Protein AF-A0A9W7D5Y3-F1 (afdb_monomer)

InterPro domains:
  IPR000477 Reverse transcriptase domain [PF00078] (158-262)
  IPR043128 Reverse transcriptase/Diguanylate cyclase domain [G3DSA:3.30.70.270] (187-262)
  IPR043502 DNA/RNA polymerase superfamily [SSF56672] (71-286)
  IPR053134 RNA-directed DNA polymerase homolog [PTHR24559] (156-258)

Solvent-accessible surface area (backbone atoms only — not comparable to full-atom values): 17920 Å² total; per-residue (Å²): 133,77,88,74,54,61,77,44,33,54,72,58,64,95,44,74,68,56,54,52,50,28,53,76,71,52,53,51,37,73,69,49,42,51,54,48,46,52,71,57,36,62,41,79,59,81,55,97,62,56,88,45,59,43,60,57,56,89,48,68,66,59,46,51,52,54,52,36,49,49,23,46,45,39,77,30,55,50,79,74,76,80,43,68,51,67,34,71,58,99,56,63,45,79,68,87,59,85,90,63,75,74,55,63,52,73,63,70,91,69,55,74,72,53,50,50,54,52,51,53,50,50,53,50,33,46,75,38,62,42,32,45,83,50,89,58,67,28,22,38,49,79,76,91,75,90,64,98,73,80,77,83,69,49,66,40,38,30,31,82,90,36,19,40,80,56,13,32,44,59,97,89,49,44,31,20,32,44,38,53,63,89,89,51,89,61,49,59,61,48,48,34,52,51,52,54,59,61,42,59,75,37,55,86,71,43,28,45,79,55,67,56,33,38,39,38,47,37,81,63,37,67,56,52,32,49,57,56,48,48,29,53,53,38,28,37,45,68,38,42,44,53,47,47,52,76,64,28,38,34,49,25,57,59,49,78,54,100,72,38,78,24,58,46,69,72,42,52,53,50,52,53,67,49,69,71,39,94,84,57,82,86,75,81,64,70,96,68,78,89,74,92,76,90,81,81,90,70,58,43,31,26,32,40,44,43,56,88

Mean predicted aligned error: 11.13 Å

Structure (mmCIF, N/CA/C/O backbone):
data_AF-A0A9W7D5Y3-F1
#
_entry.id   AF-A0A9W7D5Y3-F1
#
loop_
_atom_site.group_PDB
_atom_site.id
_atom_site.type_symbol
_atom_site.label_atom_id
_atom_site.label_alt_id
_atom_site.label_comp_id
_atom_site.label_asym_id
_atom_site.label_entity_id
_atom_site.label_seq_id
_atom_site.pdbx_PDB_ins_code
_atom_site.Cartn_x
_atom_site.Cartn_y
_atom_site.Cartn_z
_atom_site.occupancy
_atom_site.B_iso_or_equiv
_atom_site.auth_seq_id
_atom_site.auth_comp_id
_atom_site.auth_asym_id
_atom_site.auth_atom_id
_atom_site.pdbx_PDB_model_num
ATOM 1 N N . MET A 1 1 ? -23.854 -11.686 18.335 1.00 60.12 1 MET A N 1
ATOM 2 C CA . MET A 1 1 ? -22.776 -11.579 17.326 1.00 60.12 1 MET A CA 1
ATOM 3 C C . MET A 1 1 ? -21.507 -11.282 18.107 1.00 60.12 1 MET A C 1
ATOM 5 O O . MET A 1 1 ? -21.636 -10.547 19.072 1.00 60.12 1 MET A O 1
ATOM 9 N N . LYS A 1 2 ? -20.362 -11.892 17.792 1.00 77.81 2 LYS A N 1
ATOM 10 C CA . LYS A 1 2 ? -19.075 -11.615 18.464 1.00 77.81 2 LYS A CA 1
ATOM 11 C C . LYS A 1 2 ? -18.101 -11.021 17.451 1.00 77.81 2 LYS A C 1
ATOM 13 O O . LYS A 1 2 ? -18.329 -11.194 16.252 1.00 77.81 2 LYS A O 1
ATOM 18 N N . LEU A 1 3 ? -17.039 -10.374 17.928 1.00 85.12 3 LEU A N 1
ATOM 19 C CA . LEU A 1 3 ? -15.978 -9.876 17.055 1.00 85.12 3 LEU A CA 1
ATOM 20 C C . LEU A 1 3 ? -15.368 -11.022 16.218 1.00 85.12 3 LEU A C 1
ATOM 22 O O . LEU A 1 3 ? -15.166 -12.121 16.749 1.00 85.12 3 LEU A O 1
ATOM 26 N N . PRO A 1 4 ? -15.107 -10.786 14.920 1.00 87.25 4 PRO A N 1
ATOM 27 C CA . PRO A 1 4 ? -14.636 -11.811 13.994 1.00 87.25 4 PRO A CA 1
ATOM 28 C C . PRO A 1 4 ? -13.206 -12.252 14.313 1.00 87.25 4 PRO A C 1
ATOM 30 O O . PRO A 1 4 ? -12.396 -11.481 14.832 1.00 87.25 4 PRO A O 1
ATOM 33 N N . ASN A 1 5 ? -12.865 -13.494 13.973 1.00 87.38 5 ASN A N 1
ATOM 34 C CA . ASN A 1 5 ? -11.477 -13.957 14.065 1.00 87.38 5 ASN A CA 1
ATOM 35 C C . ASN A 1 5 ? -10.612 -13.381 12.924 1.00 87.38 5 ASN A C 1
ATOM 37 O O . ASN A 1 5 ? -11.120 -12.830 11.946 1.00 87.38 5 ASN A O 1
ATOM 41 N N . LYS A 1 6 ? -9.288 -13.562 13.005 1.00 85.44 6 LYS A N 1
ATOM 42 C CA . LYS A 1 6 ? -8.349 -13.018 12.008 1.00 85.44 6 LYS A CA 1
ATOM 43 C C . LYS A 1 6 ? -8.660 -13.435 10.564 1.00 85.44 6 LYS A C 1
ATOM 45 O O . LYS A 1 6 ? -8.619 -12.605 9.668 1.00 85.44 6 LYS A O 1
ATOM 50 N N . ARG A 1 7 ? -9.035 -14.697 10.327 1.00 84.44 7 ARG A N 1
ATOM 51 C CA . ARG A 1 7 ? -9.367 -15.179 8.971 1.00 84.44 7 ARG A CA 1
ATOM 52 C C . ARG A 1 7 ? -10.647 -14.546 8.434 1.00 84.44 7 ARG A C 1
ATOM 54 O O . ARG A 1 7 ? -10.757 -14.297 7.238 1.00 84.44 7 ARG A O 1
ATOM 61 N N . GLU A 1 8 ? -11.611 -14.306 9.314 1.00 86.81 8 GLU A N 1
ATOM 62 C CA . GLU A 1 8 ? -12.877 -13.663 8.976 1.00 86.81 8 GLU A CA 1
ATOM 63 C C . GLU A 1 8 ? -12.686 -12.180 8.653 1.00 86.81 8 GLU A C 1
ATOM 65 O O . GLU A 1 8 ? -13.322 -11.710 7.716 1.00 86.81 8 GLU A O 1
ATOM 70 N N . LEU A 1 9 ? -11.766 -11.465 9.318 1.00 85.31 9 LEU A N 1
ATOM 71 C CA . LEU A 1 9 ? -11.429 -10.066 8.987 1.00 85.31 9 LEU A CA 1
ATOM 72 C C . LEU A 1 9 ? -11.025 -9.886 7.514 1.00 85.31 9 LEU A C 1
ATOM 74 O O . LEU A 1 9 ? -11.384 -8.900 6.871 1.00 85.31 9 LEU A O 1
ATOM 78 N N . GLY A 1 10 ? -10.339 -10.879 6.950 1.00 80.50 10 GLY A N 1
ATOM 79 C CA . GLY A 1 10 ? -9.913 -10.895 5.552 1.00 80.50 10 GLY A CA 1
ATOM 80 C C . GLY A 1 10 ? -11.040 -11.020 4.521 1.00 80.50 10 GLY A C 1
ATOM 81 O O . GLY A 1 10 ? -10.798 -10.843 3.331 1.00 80.50 10 GLY A O 1
ATOM 82 N N . VAL A 1 11 ? -12.276 -11.308 4.934 1.00 85.44 11 VAL A N 1
ATOM 83 C CA . VAL A 1 11 ? -13.428 -11.496 4.024 1.00 85.44 11 VAL A CA 1
ATOM 84 C C . VAL A 1 11 ? -14.643 -10.677 4.460 1.00 85.44 11 VAL A C 1
ATOM 86 O O . VAL A 1 11 ? -15.440 -10.251 3.622 1.00 85.44 11 VAL A O 1
ATOM 89 N N . TRP A 1 12 ? -14.760 -10.408 5.754 1.00 89.38 12 TRP A N 1
ATOM 90 C CA . TRP A 1 12 ? -15.840 -9.648 6.356 1.00 89.38 12 TRP A CA 1
ATOM 91 C C . TRP A 1 12 ? -15.810 -8.180 5.923 1.00 89.38 12 TRP A C 1
ATOM 93 O O . TRP A 1 12 ? -14.767 -7.626 5.565 1.00 89.38 12 TRP A O 1
ATOM 103 N N . ILE A 1 13 ? -16.997 -7.577 5.912 1.00 86.19 13 ILE A N 1
ATOM 104 C CA . ILE A 1 13 ? -17.212 -6.166 5.612 1.00 86.19 13 ILE A CA 1
ATOM 105 C C . ILE A 1 13 ? -17.970 -5.593 6.813 1.00 86.19 13 ILE A C 1
ATOM 107 O O . ILE A 1 13 ? -19.112 -6.004 7.028 1.00 86.19 13 ILE A O 1
ATOM 111 N N . PRO A 1 14 ? -17.359 -4.685 7.590 1.00 84.56 14 PRO A N 1
ATOM 112 C CA . PRO A 1 14 ? -18.016 -4.044 8.717 1.00 84.56 14 PRO A CA 1
ATOM 113 C C . PRO A 1 14 ? -19.195 -3.193 8.247 1.00 84.56 14 PRO A C 1
ATOM 115 O O . PRO A 1 14 ? -19.019 -2.222 7.513 1.00 84.56 14 PRO A O 1
ATOM 118 N N . LEU A 1 15 ? -20.405 -3.554 8.677 1.00 86.50 15 LEU A N 1
ATOM 119 C CA . LEU A 1 15 ? -21.607 -2.746 8.473 1.00 86.50 15 LEU A CA 1
ATOM 120 C C . LEU A 1 15 ? -21.942 -1.960 9.744 1.00 86.50 15 LEU A C 1
ATOM 122 O O . LEU A 1 15 ? -21.732 -2.443 10.856 1.00 86.50 15 LEU A O 1
ATOM 126 N N . ASP A 1 16 ? -22.580 -0.795 9.599 1.00 84.12 16 ASP A N 1
ATOM 127 C CA . ASP A 1 16 ? -23.016 0.024 10.746 1.00 84.12 16 ASP A CA 1
ATOM 128 C C . ASP A 1 16 ? -23.897 -0.756 11.736 1.00 84.12 16 ASP A C 1
ATOM 130 O O . ASP A 1 16 ? -23.814 -0.575 12.953 1.00 84.12 16 ASP A O 1
ATOM 134 N N . LYS A 1 17 ? -24.731 -1.669 11.221 1.00 84.50 17 LYS A N 1
ATOM 135 C CA . LYS A 1 17 ? -25.586 -2.535 12.045 1.00 84.50 17 LYS A CA 1
ATOM 136 C C . LYS A 1 17 ? -24.766 -3.484 12.913 1.00 84.50 17 LYS A C 1
ATOM 138 O O . LYS A 1 17 ? -25.123 -3.686 14.068 1.00 84.50 17 LYS A O 1
ATOM 143 N N . ASP A 1 18 ? -23.677 -4.028 12.377 1.00 85.69 18 ASP A N 1
ATOM 144 C CA . ASP A 1 18 ? -22.810 -4.950 13.110 1.00 85.69 18 ASP A CA 1
ATOM 145 C C . ASP A 1 18 ? -22.099 -4.203 14.241 1.00 85.69 18 ASP A C 1
ATOM 147 O O . ASP A 1 18 ? -22.122 -4.644 15.388 1.00 85.69 18 ASP A O 1
ATOM 151 N N . MET A 1 19 ? -21.577 -3.010 13.942 1.00 86.00 19 MET A N 1
ATOM 152 C CA . MET A 1 19 ? -20.931 -2.140 14.929 1.00 86.00 19 MET A CA 1
ATOM 153 C C . MET A 1 19 ? -21.888 -1.717 16.043 1.00 86.00 19 MET A C 1
ATOM 155 O O . MET A 1 19 ? -21.525 -1.749 17.216 1.00 86.00 19 MET A O 1
ATOM 159 N N . THR A 1 20 ? -23.140 -1.410 15.698 1.00 84.50 20 THR A N 1
ATOM 160 C CA . THR A 1 20 ? -24.180 -1.107 16.694 1.00 84.50 20 THR A CA 1
ATOM 161 C C . THR A 1 20 ? -24.445 -2.309 17.602 1.00 84.50 20 THR A C 1
ATOM 163 O O . THR A 1 20 ? -24.566 -2.157 18.816 1.00 84.50 20 THR A O 1
ATOM 166 N N . VAL A 1 21 ? -24.503 -3.520 17.039 1.00 85.44 21 VAL A N 1
ATOM 167 C CA . VAL A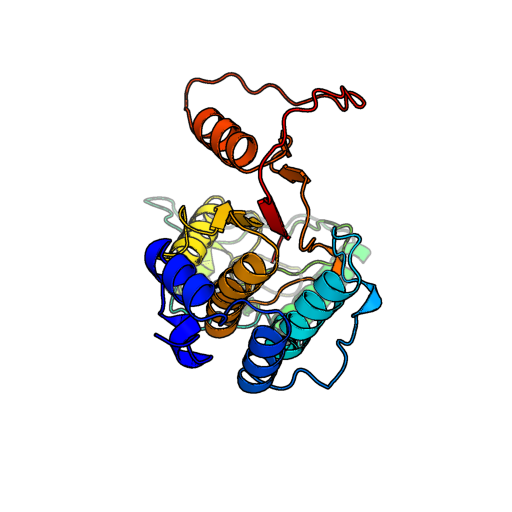 1 21 ? -24.696 -4.751 17.819 1.00 85.44 21 VAL A CA 1
ATOM 168 C C . VAL A 1 21 ? -23.501 -5.023 18.736 1.00 85.44 21 VAL A C 1
ATOM 170 O O . VAL A 1 21 ? -23.708 -5.432 19.876 1.00 85.44 21 VAL A O 1
ATOM 173 N N . PHE A 1 22 ? -22.269 -4.785 18.283 1.00 87.00 22 PHE A N 1
ATOM 174 C CA . PHE A 1 22 ? -21.080 -4.934 19.127 1.00 87.00 22 PHE A CA 1
ATOM 175 C C . PHE A 1 22 ? -21.062 -3.924 20.273 1.00 87.00 22 PHE A C 1
ATOM 177 O O . PHE A 1 22 ? -20.831 -4.322 21.415 1.00 87.00 22 PHE A O 1
ATOM 184 N N . ALA A 1 23 ? -21.399 -2.661 20.001 1.00 84.06 23 ALA A N 1
ATOM 185 C CA . ALA A 1 23 ? -21.560 -1.641 21.035 1.00 84.06 23 ALA A CA 1
ATOM 186 C C . ALA A 1 23 ? -22.603 -2.071 22.082 1.00 84.06 23 ALA A C 1
ATOM 188 O O . ALA A 1 23 ? -22.331 -2.062 23.278 1.00 84.06 23 ALA A O 1
ATOM 189 N N . MET A 1 24 ? -23.776 -2.539 21.637 1.00 85.38 24 MET A N 1
ATOM 190 C CA . MET A 1 24 ? -24.844 -3.012 22.528 1.00 85.38 24 MET A CA 1
ATOM 191 C C . MET A 1 24 ? -24.443 -4.219 23.387 1.00 85.38 24 MET A C 1
ATOM 193 O O . MET A 1 24 ? -24.958 -4.380 24.491 1.00 85.38 24 MET A O 1
ATOM 197 N N . ASN A 1 25 ? -23.537 -5.069 22.898 1.00 84.56 25 ASN A N 1
ATOM 198 C CA . ASN A 1 25 ? -23.058 -6.247 23.625 1.00 84.56 25 ASN A CA 1
ATOM 199 C C . ASN A 1 25 ? -21.855 -5.955 24.548 1.00 84.56 25 ASN A C 1
ATOM 201 O O . ASN A 1 25 ? -21.374 -6.887 25.207 1.00 84.56 25 ASN A O 1
ATOM 205 N N . GLY A 1 26 ? -21.346 -4.714 24.568 1.00 82.12 26 GLY A N 1
ATOM 206 C CA . GLY A 1 26 ? -20.092 -4.340 25.239 1.00 82.12 26 GLY A CA 1
ATOM 207 C C . GLY A 1 26 ? -18.846 -4.940 24.575 1.00 82.12 26 GLY A C 1
ATOM 208 O O . GLY A 1 26 ? -17.790 -5.039 25.187 1.00 82.12 26 GLY A O 1
ATOM 209 N N . ASP A 1 27 ? -18.959 -5.412 23.328 1.00 81.62 27 ASP A N 1
ATOM 210 C CA . ASP A 1 27 ? -17.828 -5.982 22.584 1.00 81.62 27 ASP A CA 1
ATOM 211 C C . ASP A 1 27 ? -16.830 -4.909 22.127 1.00 81.62 27 ASP A C 1
ATOM 213 O O . ASP A 1 27 ? -15.679 -5.236 21.856 1.00 81.62 27 ASP A O 1
ATOM 217 N N . LEU A 1 28 ? -17.257 -3.643 22.073 1.00 83.44 28 LEU A N 1
ATOM 218 C CA . LEU A 1 28 ? -16.394 -2.497 21.779 1.00 83.44 28 LEU A CA 1
ATOM 219 C C . LEU A 1 28 ? -15.750 -1.885 23.032 1.00 83.44 28 LEU A C 1
ATOM 221 O O . LEU A 1 28 ? -15.076 -0.874 22.913 1.00 83.44 28 LEU A O 1
ATOM 225 N N . ASP A 1 29 ? -15.909 -2.481 24.216 1.00 86.00 29 ASP A N 1
ATOM 226 C CA . ASP A 1 29 ? -15.234 -1.993 25.421 1.00 86.00 29 ASP A CA 1
ATOM 227 C C . ASP A 1 29 ? -13.721 -2.243 25.326 1.00 86.00 29 ASP A C 1
ATOM 229 O O . ASP A 1 29 ? -13.286 -3.327 24.919 1.00 86.00 29 ASP A O 1
ATOM 233 N N . ALA A 1 30 ? -12.904 -1.292 25.791 1.00 82.75 30 ALA A N 1
ATOM 234 C CA . ALA A 1 30 ? -11.441 -1.363 25.709 1.00 82.75 30 ALA A CA 1
ATOM 235 C C . ALA A 1 30 ? -10.852 -2.686 26.239 1.00 82.75 30 ALA A C 1
ATOM 237 O O . ALA A 1 30 ? -9.900 -3.219 25.665 1.00 82.75 30 ALA A O 1
ATOM 238 N N . THR A 1 31 ? -11.419 -3.262 27.305 1.00 87.38 31 THR A N 1
ATOM 239 C CA . THR A 1 31 ? -10.976 -4.557 27.852 1.00 87.38 31 THR A CA 1
ATOM 240 C C . THR A 1 31 ? -11.232 -5.709 26.881 1.00 87.38 31 THR A C 1
ATOM 242 O O . THR A 1 31 ? -10.313 -6.474 26.590 1.00 87.38 31 THR A O 1
ATOM 245 N N . ARG A 1 32 ? -12.450 -5.816 26.332 1.00 88.19 32 ARG A N 1
ATOM 246 C CA . ARG A 1 32 ? -12.786 -6.872 25.365 1.00 88.19 32 ARG A CA 1
ATOM 247 C C . ARG A 1 32 ? -12.029 -6.703 24.060 1.00 88.19 32 ARG A C 1
ATOM 249 O O . ARG A 1 32 ? -11.594 -7.695 23.481 1.00 88.19 32 ARG A O 1
ATOM 256 N N . LEU A 1 33 ? -11.831 -5.465 23.619 1.00 88.19 33 LEU A N 1
ATOM 257 C CA . LEU A 1 33 ? -11.049 -5.187 22.424 1.00 88.19 33 LEU A CA 1
ATOM 258 C C . LEU A 1 33 ? -9.589 -5.615 22.606 1.00 88.19 33 LEU A C 1
ATOM 260 O O . LEU A 1 33 ? -9.002 -6.209 21.706 1.00 88.19 33 LEU A O 1
ATOM 264 N N . ASN A 1 34 ? -9.019 -5.381 23.790 1.00 88.75 34 ASN A N 1
ATOM 265 C CA . ASN A 1 34 ? -7.677 -5.841 24.127 1.00 88.75 34 ASN A CA 1
ATOM 266 C C . ASN A 1 34 ? -7.554 -7.368 24.075 1.00 88.75 34 ASN A C 1
ATOM 268 O O . ASN A 1 34 ? -6.596 -7.856 23.475 1.00 88.75 34 ASN A O 1
ATOM 272 N N . GLU A 1 35 ? -8.507 -8.097 24.662 1.00 89.88 35 GLU A N 1
ATOM 273 C CA . GLU A 1 35 ? -8.564 -9.567 24.601 1.00 89.88 35 GLU A CA 1
ATOM 274 C C . GLU A 1 35 ? -8.730 -10.066 23.162 1.00 89.88 35 GLU A C 1
ATOM 276 O O . GLU A 1 35 ? -8.115 -11.053 22.752 1.00 89.88 35 GLU A O 1
ATOM 281 N N . TRP A 1 36 ? -9.546 -9.369 22.371 1.00 92.31 36 TRP A N 1
ATOM 282 C CA . TRP A 1 36 ? -9.747 -9.685 20.967 1.00 92.31 36 TRP A CA 1
ATOM 283 C C . TRP A 1 36 ? -8.462 -9.505 20.153 1.00 92.31 36 TRP A C 1
ATOM 285 O O . TRP A 1 36 ? -8.101 -10.413 19.408 1.00 92.31 36 TRP A O 1
ATOM 295 N N . ILE A 1 37 ? -7.726 -8.403 20.338 1.00 90.62 37 ILE A N 1
ATOM 296 C CA . ILE A 1 37 ? -6.430 -8.176 19.677 1.00 90.62 37 ILE A CA 1
ATOM 297 C C . ILE A 1 37 ? -5.429 -9.279 20.054 1.00 90.62 37 ILE A C 1
ATOM 299 O O . ILE A 1 37 ? -4.744 -9.799 19.173 1.00 90.62 37 ILE A O 1
ATOM 303 N N . ASP A 1 38 ? -5.387 -9.695 21.323 1.00 90.00 38 ASP A N 1
ATOM 304 C CA . ASP A 1 38 ? -4.533 -10.808 21.771 1.00 90.00 38 ASP A CA 1
ATOM 305 C C . ASP A 1 38 ? -4.900 -12.138 21.094 1.00 90.00 38 ASP A C 1
ATOM 307 O O . ASP A 1 38 ? -4.035 -12.967 20.814 1.00 90.00 38 ASP A O 1
ATOM 311 N N . ALA A 1 39 ? -6.179 -12.337 20.768 1.00 89.75 39 ALA A N 1
ATOM 312 C CA . ALA A 1 39 ? -6.635 -13.508 20.026 1.00 89.75 39 ALA A CA 1
ATOM 313 C C . ALA A 1 39 ? -6.303 -13.452 18.520 1.00 89.75 39 ALA A C 1
ATOM 315 O O . ALA A 1 39 ? -6.316 -14.495 17.857 1.00 89.75 39 ALA A O 1
ATOM 316 N N . LEU A 1 40 ? -6.005 -12.274 17.955 1.00 88.31 40 LEU A N 1
ATOM 317 C CA . LEU A 1 40 ? -5.634 -12.130 16.540 1.00 88.31 40 LEU A CA 1
ATOM 318 C C . LEU A 1 40 ? -4.186 -12.568 16.264 1.00 88.31 40 LEU A C 1
ATOM 320 O O . LEU A 1 40 ? -3.877 -13.008 15.152 1.00 88.31 40 LEU A O 1
ATOM 324 N N . GLY A 1 41 ? -3.285 -12.469 17.241 1.00 86.81 41 GLY A N 1
ATOM 325 C CA . GLY A 1 41 ? -1.892 -12.881 17.080 1.00 86.81 41 GLY A CA 1
ATOM 326 C C . GLY A 1 41 ? -0.970 -12.389 18.190 1.00 86.81 41 GLY A C 1
ATOM 327 O O . GLY A 1 41 ? -1.411 -12.039 19.276 1.00 86.81 41 GLY A O 1
ATOM 328 N N . ASP A 1 42 ? 0.334 -12.372 17.910 1.00 84.19 42 ASP A N 1
ATOM 329 C CA . ASP A 1 42 ? 1.343 -11.903 18.863 1.00 84.19 42 ASP A CA 1
ATOM 330 C C . ASP A 1 42 ? 1.316 -10.371 18.995 1.00 84.19 42 ASP A C 1
ATOM 332 O O . ASP A 1 42 ? 1.906 -9.645 18.195 1.00 84.19 42 ASP A O 1
ATOM 336 N N . SER A 1 43 ? 0.632 -9.893 20.028 1.00 82.44 43 SER A N 1
ATOM 337 C CA . SER A 1 43 ? 0.577 -8.492 20.455 1.00 82.44 43 SER A CA 1
ATOM 338 C C . SER A 1 43 ? 1.701 -8.111 21.438 1.00 82.44 43 SER A C 1
ATOM 340 O O . SER A 1 43 ? 1.836 -6.939 21.806 1.00 82.44 43 SER A O 1
ATOM 342 N N . GLY A 1 44 ? 2.484 -9.093 21.904 1.00 76.06 44 GLY A N 1
ATOM 343 C CA . GLY A 1 44 ? 3.408 -8.950 23.028 1.00 76.06 44 GLY A CA 1
ATOM 344 C C . GLY A 1 44 ? 4.804 -8.492 22.624 1.00 76.06 44 GLY A C 1
ATOM 345 O O . GLY A 1 44 ? 5.416 -7.699 23.341 1.00 76.06 44 GLY A O 1
ATOM 346 N N . ALA A 1 45 ? 5.321 -8.953 21.483 1.00 82.00 45 ALA A N 1
ATOM 347 C CA . ALA A 1 45 ? 6.624 -8.487 21.015 1.00 82.00 45 ALA A CA 1
ATOM 348 C C . ALA A 1 45 ? 6.552 -7.070 20.407 1.00 82.00 45 ALA A C 1
ATOM 350 O O . ALA A 1 45 ? 5.592 -6.684 19.734 1.00 82.00 45 ALA A O 1
ATOM 351 N N . SER A 1 46 ? 7.595 -6.284 20.661 1.00 77.31 46 SER A N 1
ATOM 352 C CA . SER A 1 46 ? 7.698 -4.901 20.191 1.00 77.31 46 SER A CA 1
ATOM 353 C C . SER A 1 46 ? 7.941 -4.833 18.680 1.00 77.31 46 SER A C 1
ATOM 355 O O . SER A 1 46 ? 8.415 -5.794 18.063 1.00 77.31 46 SER A O 1
ATOM 357 N N . LEU A 1 47 ? 7.570 -3.708 18.070 1.00 77.38 47 LEU A N 1
ATOM 358 C CA . LEU A 1 47 ? 7.888 -3.405 16.678 1.00 77.38 47 LEU A CA 1
ATOM 359 C C . LEU A 1 47 ? 9.337 -2.896 16.571 1.00 77.38 47 LEU A C 1
ATOM 361 O O . LEU A 1 47 ? 9.778 -2.135 17.427 1.00 77.38 47 LEU A O 1
ATOM 365 N N . PRO A 1 48 ? 10.083 -3.248 15.509 1.00 69.31 48 PRO A N 1
ATOM 366 C CA . PRO A 1 48 ? 11.469 -2.800 15.346 1.00 69.31 48 PRO A CA 1
ATOM 367 C C . PRO A 1 48 ? 11.625 -1.271 15.233 1.00 69.31 48 PRO A C 1
ATOM 369 O O . PRO A 1 48 ? 12.669 -0.758 15.618 1.00 69.31 48 PRO A O 1
ATOM 372 N N . ASN A 1 49 ? 10.588 -0.563 14.763 1.00 73.62 49 ASN A N 1
ATOM 373 C CA . ASN A 1 49 ? 10.535 0.900 14.636 1.00 73.62 49 ASN A CA 1
ATOM 374 C C . ASN A 1 49 ? 9.297 1.474 15.354 1.00 73.62 49 ASN A C 1
ATOM 376 O O . ASN A 1 49 ? 8.558 2.289 14.797 1.00 73.62 49 ASN A O 1
ATOM 380 N N . GLU A 1 50 ? 8.987 0.975 16.552 1.00 79.19 50 GLU A N 1
ATOM 381 C CA . GLU A 1 50 ? 7.802 1.408 17.312 1.00 79.19 50 GLU A CA 1
ATOM 382 C C . GLU A 1 50 ? 7.828 2.908 17.650 1.00 79.19 50 GLU A C 1
ATOM 384 O O . GLU A 1 50 ? 6.789 3.559 17.700 1.00 79.19 50 GLU A O 1
ATOM 389 N N . ASP A 1 51 ? 9.025 3.470 17.802 1.00 77.50 51 ASP A N 1
ATOM 390 C CA . ASP A 1 51 ? 9.296 4.892 18.018 1.00 77.50 51 ASP A CA 1
ATOM 391 C C . ASP A 1 51 ? 8.943 5.784 16.814 1.00 77.50 51 ASP A C 1
ATOM 393 O O . ASP A 1 51 ? 8.746 6.988 16.976 1.00 77.50 51 ASP A O 1
ATOM 397 N N . GLU A 1 52 ? 8.820 5.212 15.612 1.00 77.50 52 GLU A N 1
ATOM 398 C CA . GLU A 1 52 ? 8.396 5.934 14.405 1.00 77.50 52 GLU A CA 1
ATOM 399 C C . GLU A 1 52 ? 6.866 5.968 14.228 1.00 77.50 52 GLU A C 1
ATOM 401 O O . GLU A 1 52 ? 6.376 6.543 13.252 1.00 77.50 52 GLU A O 1
ATOM 406 N N . VAL A 1 53 ? 6.096 5.336 15.122 1.00 82.00 53 VAL A N 1
ATOM 407 C CA . VAL A 1 53 ? 4.632 5.291 15.024 1.00 82.00 53 VAL A CA 1
ATOM 408 C C . VAL A 1 53 ? 4.041 6.630 15.465 1.00 82.00 53 VAL A C 1
ATOM 410 O O . VAL A 1 53 ? 4.150 7.035 16.619 1.00 82.00 53 VAL A O 1
ATOM 413 N N . HIS A 1 54 ? 3.352 7.303 14.545 1.00 82.94 54 HIS A N 1
ATOM 414 C CA . HIS A 1 54 ? 2.625 8.535 14.837 1.00 82.94 54 HIS A CA 1
ATOM 415 C C . HIS A 1 54 ? 1.147 8.237 15.100 1.00 82.94 54 HIS A C 1
ATOM 417 O O . HIS A 1 54 ? 0.420 7.876 14.173 1.00 82.94 54 HIS A O 1
ATOM 423 N N . VAL A 1 55 ? 0.708 8.407 16.351 1.00 84.94 55 VAL A N 1
ATOM 424 C CA . VAL A 1 55 ? -0.701 8.318 16.764 1.00 84.94 55 VAL A CA 1
ATOM 425 C C . VAL A 1 55 ? -1.183 9.704 17.197 1.00 84.94 55 VAL A C 1
ATOM 427 O O . VAL A 1 55 ? -0.508 10.364 17.980 1.00 84.94 55 VAL A O 1
ATOM 430 N N . GLY A 1 56 ? -2.315 10.157 16.661 1.00 80.94 56 GLY A N 1
ATOM 431 C CA . GLY A 1 56 ? -2.872 11.496 16.881 1.00 80.94 56 GLY A CA 1
ATOM 432 C C . GLY A 1 56 ? -3.803 11.655 18.083 1.00 80.94 56 GLY A C 1
ATOM 433 O O . GLY A 1 56 ? -4.395 12.723 18.219 1.00 80.94 56 GLY A O 1
ATOM 434 N N . SER A 1 57 ? -3.963 10.623 18.919 1.00 81.38 57 SER A N 1
ATOM 435 C CA . SER A 1 57 ? -4.776 10.695 20.141 1.00 81.38 57 SER A CA 1
ATOM 436 C C . SER A 1 57 ? -3.942 11.182 21.328 1.00 81.38 57 SER A C 1
ATOM 438 O O . SER A 1 57 ? -2.745 10.906 21.404 1.00 81.38 57 SER A O 1
ATOM 440 N N . GLU A 1 58 ? -4.581 11.898 22.254 1.00 79.88 58 GLU A N 1
ATOM 441 C CA . GLU A 1 58 ? -3.990 12.311 23.534 1.00 79.88 58 GLU A CA 1
ATOM 442 C C . GLU A 1 58 ? -4.221 11.273 24.649 1.00 79.88 58 GLU A C 1
ATOM 444 O O . GLU A 1 58 ? -3.556 11.334 25.683 1.00 79.88 58 GLU A O 1
ATOM 449 N N . ASP A 1 59 ? -5.136 10.313 24.452 1.00 85.62 59 ASP A N 1
ATOM 450 C CA . ASP A 1 59 ? -5.414 9.252 25.425 1.00 85.62 59 ASP A CA 1
ATOM 451 C C . ASP A 1 59 ? -4.378 8.120 25.304 1.00 85.62 59 ASP A C 1
ATOM 453 O O . ASP A 1 59 ? -4.195 7.507 24.248 1.00 85.62 59 ASP A O 1
ATOM 457 N N . GLU A 1 60 ? -3.703 7.809 26.413 1.00 85.56 60 GLU A N 1
ATOM 458 C CA . GLU A 1 60 ? -2.727 6.718 26.485 1.00 85.56 60 GLU A CA 1
ATOM 459 C C . GLU A 1 60 ? -3.345 5.353 26.148 1.00 85.56 60 GLU A C 1
ATOM 461 O O . GLU A 1 60 ? -2.660 4.494 25.582 1.00 85.56 60 GLU A O 1
ATOM 466 N N . ASN A 1 61 ? -4.630 5.144 26.452 1.00 86.38 61 ASN A N 1
ATOM 467 C CA . ASN A 1 61 ? -5.328 3.897 26.146 1.00 86.38 61 ASN A CA 1
ATOM 468 C C . ASN A 1 61 ? -5.514 3.717 24.638 1.00 86.38 61 ASN A C 1
ATOM 470 O O . ASN A 1 61 ? -5.267 2.627 24.119 1.00 86.38 61 ASN A O 1
ATOM 474 N N . ASP A 1 62 ? -5.883 4.783 23.930 1.00 86.06 62 ASP A N 1
ATOM 475 C CA . ASP A 1 62 ? -6.058 4.793 22.475 1.00 86.06 62 ASP A CA 1
ATOM 476 C C . ASP A 1 62 ? -4.742 4.480 21.771 1.00 86.06 62 ASP A C 1
ATOM 478 O O . ASP A 1 62 ? -4.675 3.628 20.877 1.00 86.06 62 ASP A O 1
ATOM 482 N N . ILE A 1 63 ? -3.671 5.147 22.214 1.00 87.44 63 ILE A N 1
ATOM 483 C CA . ILE A 1 63 ? -2.318 4.933 21.699 1.00 87.44 63 ILE A CA 1
ATOM 484 C C . ILE A 1 63 ? -1.911 3.479 21.923 1.00 87.44 63 ILE A C 1
ATOM 486 O O . ILE A 1 63 ? -1.480 2.807 20.980 1.00 87.44 63 ILE A O 1
ATOM 490 N N . ALA A 1 64 ? -2.079 2.969 23.145 1.00 88.50 64 ALA A N 1
ATOM 491 C CA . ALA A 1 64 ? -1.729 1.596 23.482 1.00 88.50 64 ALA A CA 1
ATOM 492 C C . ALA A 1 64 ? -2.492 0.589 22.615 1.00 88.50 64 ALA A C 1
ATOM 494 O O . ALA A 1 64 ? -1.910 -0.392 22.153 1.00 88.50 64 ALA A O 1
ATOM 495 N N . LEU A 1 65 ? -3.771 0.842 22.353 1.00 89.44 65 LEU A N 1
ATOM 496 C CA . LEU A 1 65 ? -4.649 -0.047 21.605 1.00 89.44 65 LEU A CA 1
ATOM 497 C C . LEU A 1 65 ? -4.283 -0.095 20.110 1.00 89.44 65 LEU A C 1
ATOM 499 O O . LEU A 1 65 ? -4.174 -1.187 19.541 1.00 89.44 65 LEU A O 1
ATOM 503 N N . ILE A 1 66 ? -3.972 1.050 19.495 1.00 90.06 66 ILE A N 1
ATOM 504 C CA . ILE A 1 66 ? -3.463 1.113 18.114 1.00 90.06 66 ILE A CA 1
ATOM 505 C C . ILE A 1 66 ? -2.089 0.452 17.996 1.00 90.06 66 ILE A C 1
ATOM 507 O O . ILE A 1 66 ? -1.874 -0.373 17.107 1.00 90.06 66 ILE A O 1
ATOM 511 N N . VAL A 1 67 ? -1.159 0.759 18.900 1.00 90.06 67 VAL A N 1
ATOM 512 C CA . VAL A 1 67 ? 0.180 0.149 18.896 1.00 90.06 67 VAL A CA 1
ATOM 513 C C . VAL A 1 67 ? 0.082 -1.367 19.068 1.00 90.06 67 VAL A C 1
ATOM 515 O O . VAL A 1 67 ? 0.741 -2.121 18.348 1.00 90.06 67 VAL A O 1
ATOM 518 N N . LYS A 1 68 ? -0.792 -1.837 19.962 1.00 91.12 68 LYS A N 1
ATOM 519 C CA . LYS A 1 68 ? -1.048 -3.263 20.175 1.00 91.12 68 LYS A CA 1
ATOM 520 C C . LYS A 1 68 ? -1.594 -3.941 18.918 1.00 91.12 68 LYS A C 1
ATOM 522 O O . LYS A 1 68 ? -1.133 -5.029 18.572 1.00 91.12 68 LYS A O 1
ATOM 527 N N . LEU A 1 69 ? -2.512 -3.291 18.199 1.00 91.44 69 LEU A N 1
ATOM 528 C CA . LEU A 1 69 ? -2.984 -3.775 16.901 1.00 91.44 69 LEU A CA 1
ATOM 529 C C . LEU A 1 69 ? -1.829 -3.872 15.893 1.00 91.44 69 LEU A C 1
ATOM 531 O O . LEU A 1 69 ? -1.667 -4.899 15.235 1.00 91.44 69 LEU A O 1
ATOM 535 N N . LEU A 1 70 ? -0.987 -2.841 15.794 1.00 90.44 70 LEU A N 1
ATOM 536 C CA . LEU A 1 70 ? 0.156 -2.835 14.877 1.00 90.44 70 LEU A CA 1
ATOM 537 C C . LEU A 1 70 ? 1.159 -3.957 15.187 1.00 90.44 70 LEU A C 1
ATOM 539 O O . LEU A 1 70 ? 1.687 -4.563 14.253 1.00 90.44 70 LEU A O 1
ATOM 543 N N . ARG A 1 71 ? 1.368 -4.305 16.466 1.00 90.19 71 ARG A N 1
ATOM 544 C CA . ARG A 1 71 ? 2.203 -5.452 16.875 1.00 90.19 71 ARG A CA 1
ATOM 545 C C . ARG A 1 71 ? 1.692 -6.780 16.309 1.00 90.19 71 ARG A C 1
ATOM 547 O O . ARG A 1 71 ? 2.491 -7.553 15.785 1.00 90.19 71 ARG A O 1
ATOM 554 N N . VAL A 1 72 ? 0.376 -7.004 16.292 1.00 90.69 72 VAL A N 1
ATOM 555 C CA . VAL A 1 72 ? -0.229 -8.201 15.670 1.00 90.69 72 VAL A CA 1
ATOM 556 C C . VAL A 1 72 ? 0.064 -8.278 14.165 1.00 90.69 72 VAL A C 1
ATOM 558 O O . VAL A 1 72 ? 0.219 -9.370 13.605 1.00 90.69 72 VAL A O 1
ATOM 561 N N . PHE A 1 73 ? 0.171 -7.124 13.505 1.00 88.44 73 PHE A N 1
ATOM 562 C CA . PHE A 1 73 ? 0.459 -6.993 12.076 1.00 88.44 73 PHE A CA 1
ATOM 563 C C . PHE A 1 73 ? 1.941 -6.722 11.768 1.00 88.44 73 PHE A C 1
ATOM 565 O O . PHE A 1 73 ? 2.258 -6.275 10.667 1.00 88.44 73 PHE A O 1
ATOM 572 N N . ARG A 1 74 ? 2.870 -7.059 12.680 1.00 86.25 74 ARG A N 1
ATOM 573 C CA . ARG A 1 74 ? 4.321 -6.803 12.540 1.00 86.25 74 ARG A CA 1
ATOM 574 C C . ARG A 1 74 ? 4.900 -7.192 11.175 1.00 86.25 74 ARG A C 1
ATOM 576 O O . ARG A 1 74 ? 5.636 -6.409 10.591 1.00 86.25 74 ARG A O 1
ATOM 583 N N . LYS A 1 75 ? 4.510 -8.345 10.620 1.00 81.81 75 LYS A N 1
ATOM 584 C CA . LYS A 1 75 ? 4.988 -8.821 9.304 1.00 81.81 75 LYS A CA 1
ATOM 585 C C . LYS A 1 75 ? 4.676 -7.878 8.142 1.00 81.81 75 LYS A C 1
ATOM 587 O O . LYS A 1 75 ? 5.399 -7.864 7.160 1.00 81.81 75 LYS A O 1
ATOM 592 N N . LEU A 1 76 ? 3.588 -7.120 8.235 1.00 81.44 76 LEU A N 1
ATOM 593 C CA . LEU A 1 76 ? 3.213 -6.132 7.227 1.00 81.44 76 LEU A CA 1
ATOM 594 C C . LEU A 1 76 ? 4.044 -4.840 7.372 1.00 81.44 76 LEU A C 1
ATOM 596 O O . LEU A 1 76 ? 4.110 -4.042 6.444 1.00 81.44 76 LEU A O 1
ATOM 600 N N . LEU A 1 77 ? 4.712 -4.646 8.509 1.00 77.38 77 LEU A N 1
ATOM 601 C CA . LEU A 1 77 ? 5.543 -3.480 8.824 1.00 77.38 77 LEU A CA 1
ATOM 602 C C . LEU A 1 77 ? 7.044 -3.766 8.635 1.00 77.38 77 LEU A C 1
ATOM 604 O O . LEU A 1 77 ? 7.846 -2.842 8.502 1.00 77.38 77 LEU A O 1
ATOM 608 N N . GLU A 1 78 ? 7.429 -5.041 8.619 1.00 72.06 78 GLU A N 1
ATOM 609 C CA . GLU A 1 78 ? 8.793 -5.491 8.363 1.00 72.06 78 GLU A CA 1
ATOM 610 C C . GLU A 1 78 ? 9.086 -5.496 6.858 1.00 72.06 78 GLU A C 1
ATOM 612 O O . GLU A 1 78 ? 8.401 -6.125 6.055 1.00 72.06 78 GLU A O 1
ATOM 617 N N . ASN A 1 79 ? 10.143 -4.787 6.467 1.00 62.16 79 ASN A N 1
ATOM 618 C CA . ASN A 1 79 ? 10.644 -4.805 5.100 1.00 62.16 79 ASN A CA 1
ATOM 619 C C . ASN A 1 79 ? 11.687 -5.926 4.996 1.00 62.16 79 ASN A C 1
ATOM 621 O O . ASN A 1 79 ? 12.877 -5.691 5.221 1.00 62.16 79 ASN A O 1
ATOM 625 N N . GLU A 1 80 ? 11.247 -7.161 4.740 1.00 55.56 80 GLU A N 1
ATOM 626 C CA . GLU A 1 80 ? 12.176 -8.252 4.429 1.00 55.56 80 GLU A CA 1
ATOM 627 C C . GLU A 1 80 ? 12.938 -7.889 3.144 1.00 55.56 80 GLU A C 1
ATOM 629 O O . GLU A 1 80 ? 12.382 -7.785 2.055 1.00 55.56 80 GLU A O 1
ATOM 634 N N . GLY A 1 81 ? 14.222 -7.571 3.304 1.00 51.03 81 GLY A N 1
ATOM 635 C CA . GLY A 1 81 ? 15.005 -6.851 2.311 1.00 51.03 81 GLY A CA 1
ATOM 636 C C . GLY A 1 81 ? 15.171 -7.509 0.931 1.00 51.03 81 GLY A C 1
ATOM 637 O O . GLY A 1 81 ? 15.094 -8.716 0.730 1.00 51.03 81 GLY A O 1
ATOM 638 N N . SER A 1 82 ? 15.518 -6.620 -0.005 1.00 48.03 82 SER A N 1
ATOM 639 C CA . SER A 1 82 ? 16.039 -6.771 -1.376 1.00 48.03 82 SER A CA 1
ATOM 640 C C . SER A 1 82 ? 15.179 -7.394 -2.472 1.00 48.03 82 SER A C 1
ATOM 642 O O . SER A 1 82 ? 15.571 -7.269 -3.629 1.00 48.03 82 SER A O 1
ATOM 644 N N . TYR A 1 83 ? 14.022 -7.975 -2.176 1.00 52.03 83 TYR A N 1
ATOM 645 C CA . TYR A 1 83 ? 13.127 -8.507 -3.206 1.00 52.03 83 TYR A CA 1
ATOM 646 C C . TYR A 1 83 ? 11.772 -7.831 -3.052 1.00 52.03 83 TYR A C 1
ATOM 648 O O . TYR A 1 83 ? 11.273 -7.771 -1.931 1.00 52.03 83 TYR A O 1
ATOM 656 N N . PRO A 1 84 ? 11.170 -7.283 -4.120 1.00 53.69 84 PRO A N 1
ATOM 657 C CA . PRO A 1 84 ? 9.798 -6.840 -3.997 1.00 53.69 84 PRO A CA 1
ATOM 658 C C . PRO A 1 84 ? 8.956 -8.061 -3.610 1.00 53.69 84 PRO A C 1
ATOM 660 O O . PRO A 1 84 ? 9.034 -9.079 -4.309 1.00 53.69 84 PRO A O 1
ATOM 663 N N . PRO A 1 85 ? 8.216 -8.022 -2.488 1.00 55.12 85 PRO A N 1
ATOM 664 C CA . PRO A 1 85 ? 7.313 -9.108 -2.162 1.00 55.12 85 PRO A CA 1
ATOM 665 C C . PRO A 1 85 ? 6.338 -9.242 -3.330 1.00 55.12 85 PRO A C 1
ATOM 667 O O . PRO A 1 85 ? 5.708 -8.269 -3.754 1.00 55.12 85 PRO A O 1
ATOM 670 N N . ALA A 1 86 ? 6.267 -10.440 -3.912 1.00 54.25 86 ALA A N 1
ATOM 671 C CA . ALA A 1 86 ? 5.243 -10.718 -4.903 1.00 54.25 86 ALA A CA 1
ATOM 672 C C . ALA A 1 86 ? 3.911 -10.566 -4.193 1.00 54.25 86 ALA A C 1
ATOM 674 O O . ALA A 1 86 ? 3.665 -11.238 -3.188 1.00 54.25 86 ALA A O 1
ATOM 675 N N . THR A 1 87 ? 3.073 -9.662 -4.698 1.00 61.19 87 THR A N 1
ATOM 676 C CA . THR A 1 87 ? 1.689 -9.642 -4.255 1.00 61.19 87 THR A CA 1
ATOM 677 C C . THR A 1 87 ? 1.134 -11.041 -4.477 1.00 61.19 87 THR A C 1
ATOM 679 O O . THR A 1 87 ? 1.402 -11.679 -5.496 1.00 61.19 87 THR A O 1
ATOM 6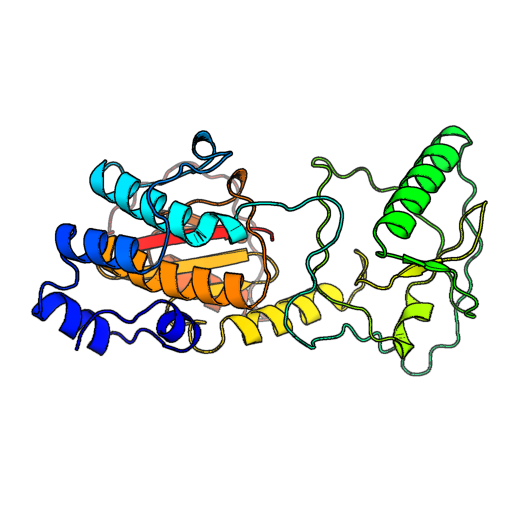82 N N . ALA A 1 88 ? 0.367 -11.552 -3.517 1.00 60.88 88 ALA A N 1
ATOM 683 C CA . ALA A 1 88 ? -0.247 -12.877 -3.636 1.00 60.88 88 ALA A CA 1
ATOM 684 C C . ALA A 1 88 ? -1.313 -12.936 -4.755 1.00 60.88 88 ALA A C 1
ATOM 686 O O . ALA A 1 88 ? -1.975 -13.955 -4.945 1.00 60.88 88 ALA A O 1
ATOM 687 N N . LEU A 1 89 ? -1.515 -11.822 -5.463 1.00 68.31 89 LEU A N 1
ATOM 688 C CA . LEU A 1 89 ? -2.517 -11.631 -6.490 1.00 68.31 89 LEU A CA 1
ATOM 689 C C . LEU A 1 89 ? -1.927 -11.893 -7.873 1.00 68.31 89 LEU A C 1
ATOM 691 O O . LEU A 1 89 ? -0.888 -11.351 -8.237 1.00 68.31 89 LEU A O 1
ATOM 695 N N . ASP A 1 90 ? -2.666 -12.652 -8.676 1.00 76.25 90 ASP A N 1
ATOM 696 C CA . ASP A 1 90 ? -2.371 -12.893 -10.088 1.00 76.25 90 ASP A CA 1
ATOM 697 C C . ASP A 1 90 ? -2.792 -11.687 -10.950 1.00 76.25 90 ASP A C 1
ATOM 699 O O . ASP A 1 90 ? -3.723 -11.742 -11.754 1.00 76.25 90 ASP A O 1
ATOM 703 N N . ILE A 1 91 ? -2.167 -10.533 -10.700 1.00 79.69 91 ILE A N 1
ATOM 704 C CA . ILE A 1 91 ? -2.395 -9.293 -11.446 1.00 79.69 91 ILE A CA 1
ATOM 705 C C . ILE A 1 91 ? -1.106 -8.922 -12.163 1.00 79.69 91 ILE A C 1
ATOM 707 O O . ILE A 1 91 ? -0.070 -8.691 -11.543 1.00 79.69 91 ILE A O 1
ATOM 711 N N . HIS A 1 92 ? -1.209 -8.804 -13.483 1.00 84.25 92 HIS A N 1
ATOM 712 C CA . HIS A 1 92 ? -0.103 -8.436 -14.350 1.00 84.25 92 HIS A CA 1
ATOM 713 C C . HIS A 1 92 ? -0.309 -7.043 -14.950 1.00 84.25 92 HIS A C 1
ATOM 715 O O . HIS A 1 92 ? -1.424 -6.633 -15.288 1.00 84.25 92 HIS A O 1
ATOM 721 N N . HIS A 1 93 ? 0.787 -6.300 -15.082 1.00 86.56 93 HIS A N 1
ATOM 722 C CA . HIS A 1 93 ? 0.827 -5.053 -15.824 1.00 86.56 93 HIS A CA 1
ATOM 723 C C . HIS A 1 93 ? 0.992 -5.346 -17.312 1.00 86.56 93 HIS A C 1
ATOM 725 O O . HIS A 1 93 ? 1.983 -5.955 -17.717 1.00 86.56 93 HIS A O 1
ATOM 731 N N . HIS A 1 94 ? 0.034 -4.862 -18.100 1.00 88.75 94 HIS A N 1
ATOM 732 C CA . HIS A 1 94 ? 0.051 -4.954 -19.552 1.00 88.75 94 HIS A CA 1
ATOM 733 C C . HIS A 1 94 ? 0.427 -3.626 -20.201 1.00 88.75 94 HIS A C 1
ATOM 735 O O . HIS A 1 94 ? -0.010 -2.554 -19.759 1.00 88.75 94 HIS A O 1
ATOM 741 N N . ILE A 1 95 ? 1.192 -3.712 -21.287 1.00 87.88 95 ILE A N 1
ATOM 742 C CA . ILE A 1 95 ? 1.646 -2.566 -22.077 1.00 87.88 95 ILE A CA 1
ATOM 743 C C . ILE A 1 95 ? 1.071 -2.696 -23.486 1.00 87.88 95 ILE A C 1
ATOM 745 O O . ILE A 1 95 ? 1.690 -3.258 -24.385 1.00 87.88 95 ILE A O 1
ATOM 749 N N . ASP A 1 96 ? -0.120 -2.130 -23.681 1.00 86.44 96 ASP A N 1
ATOM 750 C CA . ASP A 1 96 ? -0.752 -2.068 -24.998 1.00 86.44 96 ASP A CA 1
ATOM 751 C C . ASP A 1 96 ? -0.017 -1.062 -25.895 1.00 86.44 96 ASP A C 1
ATOM 753 O O . ASP A 1 96 ? -0.088 0.157 -25.706 1.00 86.44 96 ASP A O 1
ATOM 757 N N . THR A 1 97 ? 0.724 -1.590 -26.865 1.00 84.56 97 THR A N 1
ATOM 758 C CA . THR A 1 97 ? 1.439 -0.811 -27.881 1.00 84.56 97 THR A CA 1
ATOM 759 C C . THR A 1 97 ? 0.589 -0.568 -29.133 1.00 84.56 97 THR A C 1
ATOM 761 O O . THR A 1 97 ? 1.025 0.151 -30.038 1.00 84.56 97 THR A O 1
ATOM 764 N N . GLY A 1 98 ? -0.630 -1.116 -29.203 1.00 87.81 98 GLY A N 1
ATOM 765 C CA . GLY A 1 98 ? -1.499 -1.062 -30.372 1.00 87.81 98 GLY A CA 1
ATOM 766 C C . GLY A 1 98 ? -0.786 -1.570 -31.627 1.00 87.81 98 GLY A C 1
ATOM 767 O O . GLY A 1 98 ? -0.321 -2.702 -31.686 1.00 87.81 98 GLY A O 1
ATOM 768 N N . ASN A 1 99 ? -0.665 -0.702 -32.634 1.00 87.88 99 ASN A N 1
ATOM 769 C CA . ASN A 1 99 ? 0.036 -1.002 -33.890 1.00 87.88 99 ASN A CA 1
ATOM 770 C C . ASN A 1 99 ? 1.479 -0.456 -33.928 1.00 87.88 99 ASN A C 1
ATOM 772 O O . ASN A 1 99 ? 2.066 -0.342 -35.008 1.00 87.88 99 ASN A O 1
ATOM 776 N N . ALA A 1 100 ? 2.040 -0.034 -32.790 1.00 85.62 100 ALA A N 1
ATOM 777 C CA . ALA A 1 100 ? 3.376 0.549 -32.750 1.00 85.62 100 ALA A CA 1
ATOM 778 C C . ALA A 1 100 ? 4.453 -0.517 -32.996 1.00 85.62 100 ALA A C 1
ATOM 780 O O . ALA A 1 100 ? 4.521 -1.538 -32.314 1.00 85.62 100 ALA A O 1
ATOM 781 N N . ALA A 1 101 ? 5.331 -0.250 -33.963 1.00 85.75 101 ALA A N 1
ATOM 782 C CA . ALA A 1 101 ? 6.490 -1.094 -34.217 1.00 85.75 101 ALA A CA 1
ATOM 783 C C . ALA A 1 101 ? 7.524 -0.983 -33.074 1.00 85.75 101 ALA A C 1
ATOM 785 O O . ALA A 1 101 ? 7.606 0.069 -32.428 1.00 85.75 101 ALA A O 1
ATOM 786 N N . PRO A 1 102 ? 8.355 -2.022 -32.856 1.00 86.88 102 PRO A N 1
ATOM 787 C CA . PRO A 1 102 ? 9.404 -1.991 -31.846 1.00 86.88 102 PRO A CA 1
ATOM 788 C C . PRO A 1 102 ? 10.342 -0.797 -32.000 1.00 86.88 102 PRO A C 1
ATOM 790 O O . PRO A 1 102 ? 10.803 -0.481 -33.099 1.00 86.88 102 PRO A O 1
ATOM 793 N N . ASN A 1 103 ? 10.639 -0.142 -30.878 1.00 81.25 103 ASN A N 1
ATOM 794 C CA . ASN A 1 103 ? 11.495 1.036 -30.846 1.00 81.25 103 ASN A CA 1
ATOM 795 C C . ASN A 1 103 ? 12.780 0.755 -30.062 1.00 81.25 103 ASN A C 1
ATOM 797 O O . ASN A 1 103 ? 12.760 0.708 -28.832 1.00 81.25 103 ASN A O 1
ATOM 801 N N . LEU A 1 104 ? 13.896 0.597 -30.780 1.00 84.69 104 LEU A N 1
ATOM 802 C CA . LEU A 1 104 ? 15.231 0.448 -30.205 1.00 84.69 104 LEU A CA 1
ATOM 803 C C . LEU A 1 104 ? 15.981 1.783 -30.252 1.00 84.69 104 LEU A C 1
ATOM 805 O O . LEU A 1 104 ? 16.649 2.134 -31.231 1.00 84.69 104 LEU A O 1
ATOM 809 N N . LEU A 1 105 ? 15.889 2.533 -29.162 1.00 82.44 105 LEU A N 1
ATOM 810 C CA . LEU A 1 105 ? 16.587 3.796 -28.998 1.00 82.44 105 LEU A CA 1
ATOM 811 C C . LEU A 1 105 ? 18.068 3.576 -28.676 1.00 82.44 105 LEU A C 1
ATOM 813 O O . LEU A 1 105 ? 18.468 2.697 -27.910 1.00 82.44 105 LEU A O 1
ATOM 817 N N . LYS A 1 106 ? 18.912 4.450 -29.230 1.00 79.31 106 LYS A N 1
ATOM 818 C CA . LYS A 1 106 ? 20.349 4.435 -28.948 1.00 79.31 106 LYS A CA 1
ATOM 819 C C . LYS A 1 106 ? 20.619 4.797 -27.488 1.00 79.31 106 LYS A C 1
ATOM 821 O O . LYS A 1 106 ? 20.046 5.740 -26.939 1.00 79.31 106 LYS A O 1
ATOM 826 N N . ARG A 1 107 ? 21.585 4.094 -26.892 1.00 81.19 107 ARG A N 1
ATOM 827 C CA . ARG A 1 107 ? 22.116 4.393 -25.557 1.00 81.19 107 ARG A CA 1
ATOM 828 C C . ARG A 1 107 ? 22.613 5.842 -25.484 1.00 81.19 107 ARG A C 1
ATOM 830 O O . ARG A 1 107 ? 23.347 6.296 -26.365 1.00 81.19 107 ARG A O 1
ATOM 837 N N . ARG A 1 108 ? 22.280 6.548 -24.399 1.00 78.25 108 ARG A N 1
ATOM 838 C CA . ARG A 1 108 ? 22.868 7.862 -24.093 1.00 78.25 108 ARG A CA 1
ATOM 839 C C . ARG A 1 108 ? 24.334 7.719 -23.673 1.00 78.25 108 ARG A C 1
ATOM 841 O O . ARG A 1 108 ? 24.727 6.714 -23.081 1.00 78.25 108 ARG A O 1
ATOM 848 N N . ARG A 1 109 ? 25.158 8.725 -23.982 1.00 82.19 109 ARG A N 1
ATOM 849 C CA . ARG A 1 109 ? 26.533 8.796 -23.465 1.00 82.19 109 ARG A CA 1
ATOM 850 C C . ARG A 1 109 ? 26.467 9.190 -21.990 1.00 82.19 109 ARG A C 1
ATOM 852 O O . ARG A 1 109 ? 25.893 10.226 -21.686 1.00 82.19 109 ARG A O 1
ATOM 859 N N . GLN A 1 110 ? 27.029 8.352 -21.128 1.00 79.44 110 GLN A N 1
ATOM 860 C CA . GLN A 1 110 ? 27.114 8.562 -19.683 1.00 79.44 110 GLN A CA 1
ATOM 861 C C . GLN A 1 110 ? 28.586 8.720 -19.289 1.00 79.44 110 GLN A C 1
ATOM 863 O O . GLN A 1 110 ? 29.470 8.171 -19.966 1.00 79.44 110 GLN A O 1
ATOM 868 N N . ALA A 1 111 ? 28.860 9.472 -18.225 1.00 82.25 111 ALA A N 1
ATOM 869 C CA . ALA A 1 111 ? 30.198 9.569 -17.657 1.00 82.25 111 ALA A CA 1
ATOM 870 C C . ALA A 1 111 ? 30.628 8.227 -17.040 1.00 82.25 111 ALA A C 1
ATOM 872 O O . ALA A 1 111 ? 29.809 7.392 -16.661 1.00 82.25 111 ALA A O 1
ATOM 873 N N . GLN A 1 112 ? 31.935 8.002 -16.896 1.00 84.06 112 GLN A N 1
ATOM 874 C CA . GLN A 1 112 ? 32.441 6.732 -16.359 1.00 84.06 112 GLN A CA 1
ATOM 875 C C . GLN A 1 112 ? 32.005 6.483 -14.903 1.00 84.06 112 GLN A C 1
ATOM 877 O O . GLN A 1 112 ? 31.810 5.334 -14.512 1.00 84.06 112 GLN A O 1
ATOM 882 N N . SER A 1 113 ? 31.859 7.540 -14.100 1.00 83.94 113 SER A N 1
ATOM 883 C CA . SER A 1 113 ? 31.323 7.468 -12.735 1.00 83.94 113 SER A CA 1
ATOM 884 C C . SER A 1 113 ? 29.861 7.013 -12.719 1.00 83.94 113 SER A C 1
ATOM 886 O O . SER A 1 113 ? 29.499 6.145 -11.932 1.00 83.94 113 SER A O 1
ATOM 888 N N . GLU A 1 114 ? 29.043 7.531 -13.631 1.00 77.81 114 GLU A N 1
ATOM 889 C CA . GLU A 1 114 ? 27.630 7.170 -13.786 1.00 77.81 114 GLU A CA 1
ATOM 890 C C . GLU A 1 114 ? 27.470 5.734 -14.291 1.00 77.81 114 GLU A C 1
ATOM 892 O O . GLU A 1 114 ? 26.659 4.976 -13.764 1.00 77.81 114 GLU A O 1
ATOM 897 N N . ASP A 1 115 ? 28.303 5.313 -15.248 1.00 80.31 115 ASP A N 1
ATOM 898 C CA . ASP A 1 115 ? 28.329 3.932 -15.739 1.00 80.31 115 ASP A CA 1
ATOM 899 C C . ASP A 1 115 ? 28.628 2.933 -14.603 1.00 80.31 115 ASP A C 1
ATOM 901 O O . ASP A 1 115 ? 28.087 1.826 -14.603 1.00 80.31 115 ASP A O 1
ATOM 905 N N . LYS A 1 116 ? 29.478 3.284 -13.625 1.00 83.3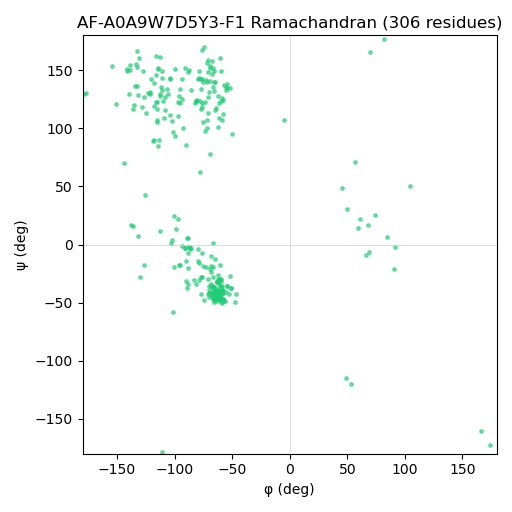1 116 LYS A N 1
ATOM 906 C CA . LYS A 1 116 ? 29.727 2.420 -12.455 1.00 83.31 116 LYS A CA 1
ATOM 907 C C . LYS A 1 116 ? 28.456 2.238 -11.625 1.00 83.31 116 LYS A C 1
ATOM 909 O O . LYS A 1 116 ? 28.078 1.097 -11.379 1.00 83.31 116 LYS A O 1
ATOM 914 N N . ILE A 1 117 ? 27.764 3.334 -11.314 1.00 83.38 117 ILE A N 1
ATOM 915 C CA . ILE A 1 117 ? 26.504 3.328 -10.554 1.00 83.38 117 ILE A CA 1
ATOM 916 C C . ILE A 1 117 ? 25.437 2.500 -11.281 1.00 83.38 117 ILE A C 1
ATOM 918 O O . ILE A 1 117 ? 24.792 1.646 -10.676 1.00 83.38 117 ILE A O 1
ATOM 922 N N . ILE A 1 118 ? 25.281 2.695 -12.596 1.00 81.56 118 ILE A N 1
ATOM 923 C CA . ILE A 1 118 ? 24.328 1.924 -13.410 1.00 81.56 118 ILE A CA 1
ATOM 924 C C . ILE A 1 118 ? 24.634 0.427 -13.315 1.00 81.56 118 ILE A C 1
ATOM 926 O O . ILE A 1 118 ? 23.731 -0.377 -13.106 1.00 81.56 118 ILE A O 1
ATOM 930 N N . ASN A 1 119 ? 25.902 0.039 -13.452 1.00 85.12 119 ASN A N 1
ATOM 931 C CA . ASN A 1 119 ? 26.294 -1.369 -13.425 1.00 85.12 119 ASN A CA 1
ATOM 932 C C . ASN A 1 119 ? 26.119 -2.015 -12.044 1.00 85.12 119 ASN A C 1
ATOM 934 O O . ASN A 1 119 ? 25.784 -3.197 -11.972 1.00 85.12 119 ASN A O 1
ATOM 938 N N . GLU A 1 120 ? 26.364 -1.275 -10.964 1.00 85.12 120 GLU A N 1
ATOM 939 C CA . GLU A 1 120 ? 26.135 -1.745 -9.594 1.00 85.12 120 GLU A CA 1
ATOM 940 C C . GLU A 1 120 ? 24.643 -1.964 -9.335 1.00 85.12 120 GLU A C 1
ATOM 942 O O . GLU A 1 120 ? 24.263 -3.042 -8.878 1.00 85.12 120 GLU A O 1
ATOM 947 N N . ASN A 1 121 ? 23.796 -1.015 -9.740 1.00 83.25 121 ASN A N 1
ATOM 948 C CA . ASN A 1 121 ? 22.343 -1.146 -9.632 1.00 83.25 121 ASN A CA 1
ATOM 949 C C . ASN A 1 121 ? 21.812 -2.312 -10.474 1.00 83.25 121 ASN A C 1
ATOM 951 O O . ASN A 1 121 ? 21.031 -3.112 -9.975 1.00 83.25 121 ASN A O 1
ATOM 955 N N . VAL A 1 122 ? 22.273 -2.477 -11.719 1.00 84.94 122 VAL A N 1
ATOM 956 C CA . VAL A 1 122 ? 21.890 -3.626 -12.562 1.00 84.94 122 VAL A CA 1
ATOM 957 C C . VAL A 1 122 ? 22.289 -4.945 -11.908 1.00 84.94 122 VAL A C 1
ATOM 959 O O . VAL A 1 122 ? 21.498 -5.882 -11.899 1.00 84.94 122 VAL A O 1
ATOM 962 N N . LYS A 1 123 ? 23.484 -5.026 -11.311 1.00 86.56 123 LYS A N 1
ATOM 963 C CA . LYS A 1 123 ? 23.921 -6.230 -10.593 1.00 86.56 123 LYS A CA 1
ATOM 964 C C . LYS A 1 123 ? 23.013 -6.535 -9.399 1.00 86.56 123 LYS A C 1
ATOM 966 O O . LYS A 1 123 ? 22.673 -7.696 -9.192 1.00 86.56 123 LYS A O 1
ATOM 971 N N . GLN A 1 124 ? 22.620 -5.514 -8.639 1.00 83.50 124 GLN A N 1
ATOM 972 C CA . GLN A 1 124 ? 21.674 -5.667 -7.532 1.00 83.50 124 GLN A CA 1
ATOM 973 C C . GLN A 1 124 ? 20.299 -6.111 -8.034 1.00 83.50 124 GLN A C 1
ATOM 975 O O . GLN A 1 124 ? 19.753 -7.064 -7.501 1.00 83.50 124 GLN A O 1
ATOM 980 N N . MET A 1 125 ? 19.774 -5.489 -9.092 1.00 81.94 125 MET A N 1
ATOM 981 C CA . MET A 1 125 ? 18.465 -5.822 -9.661 1.00 81.94 125 MET A CA 1
ATOM 982 C C . MET A 1 125 ? 18.422 -7.228 -10.275 1.00 81.94 125 MET A C 1
ATOM 984 O O . MET A 1 125 ? 17.404 -7.900 -10.151 1.00 81.94 125 MET A O 1
ATOM 988 N N . LEU A 1 126 ? 19.511 -7.686 -10.906 1.00 85.31 126 LEU A N 1
ATOM 989 C CA . LEU A 1 126 ? 19.652 -9.065 -11.390 1.00 85.31 126 LEU A CA 1
ATOM 990 C C . LEU A 1 126 ? 19.703 -10.057 -10.227 1.00 85.31 126 LEU A C 1
ATOM 992 O O . LEU A 1 126 ? 18.996 -11.057 -10.246 1.00 85.31 126 LEU A O 1
ATOM 996 N N . GLY A 1 127 ? 20.513 -9.765 -9.201 1.00 82.75 127 GLY A N 1
ATOM 997 C CA . GLY A 1 127 ? 20.568 -10.580 -7.984 1.00 82.75 127 GLY A CA 1
ATOM 998 C C . GLY A 1 127 ? 19.215 -10.645 -7.273 1.00 82.75 127 GLY A C 1
ATOM 999 O O . GLY A 1 127 ? 18.842 -11.696 -6.773 1.00 82.75 127 GLY A O 1
ATOM 1000 N N . ALA A 1 128 ? 18.465 -9.543 -7.316 1.00 76.06 128 ALA A N 1
ATOM 1001 C CA . ALA A 1 128 ? 17.124 -9.407 -6.772 1.00 76.06 128 ALA A CA 1
ATOM 1002 C C . ALA A 1 128 ? 16.009 -9.997 -7.665 1.00 76.06 128 ALA A C 1
ATOM 1004 O O . ALA A 1 128 ? 14.838 -9.920 -7.306 1.00 76.06 128 ALA A O 1
ATOM 1005 N N . GLY A 1 129 ? 16.317 -10.510 -8.863 1.00 79.31 129 GLY A N 1
ATOM 1006 C CA . GLY A 1 129 ? 15.298 -11.005 -9.802 1.00 79.31 129 GLY A CA 1
ATOM 1007 C C . GLY A 1 129 ? 14.282 -9.945 -10.261 1.00 79.31 129 GLY A C 1
ATOM 1008 O O . GLY A 1 129 ? 13.174 -10.281 -10.677 1.00 79.31 129 GLY A O 1
ATOM 1009 N N . VAL A 1 130 ? 14.631 -8.656 -10.174 1.00 78.38 130 VAL A N 1
ATOM 1010 C CA . VAL A 1 130 ? 13.768 -7.546 -10.616 1.00 78.38 130 VAL A CA 1
ATOM 1011 C C . VAL A 1 130 ? 13.826 -7.377 -12.138 1.00 78.38 130 VAL A C 1
ATOM 1013 O O . VAL A 1 130 ? 12.852 -6.967 -12.778 1.00 78.38 130 VAL A O 1
ATOM 1016 N N . ILE A 1 131 ? 14.976 -7.712 -12.722 1.00 86.31 131 ILE A N 1
ATOM 1017 C CA . ILE A 1 131 ? 15.245 -7.683 -14.161 1.00 86.31 131 ILE A CA 1
ATOM 1018 C C . ILE A 1 131 ? 15.872 -9.001 -14.606 1.00 86.31 131 ILE A C 1
ATOM 1020 O O . ILE A 1 131 ? 16.472 -9.716 -13.805 1.00 86.31 131 ILE A O 1
ATOM 1024 N N . GLU A 1 132 ? 15.795 -9.268 -15.902 1.00 90.06 132 GLU A N 1
ATOM 1025 C CA . GLU A 1 132 ? 16.465 -10.386 -16.569 1.00 90.06 132 GLU A CA 1
ATOM 1026 C C . GLU A 1 132 ? 17.169 -9.919 -17.846 1.00 90.06 132 GLU A C 1
ATOM 1028 O O . GLU A 1 132 ? 16.951 -8.802 -18.327 1.00 90.06 132 GLU A O 1
ATOM 1033 N N . GLU A 1 133 ? 18.041 -10.762 -18.397 1.00 91.75 133 GLU A N 1
ATOM 1034 C CA . GLU A 1 133 ? 18.639 -10.512 -19.709 1.00 91.75 133 GLU A CA 1
ATOM 1035 C C . GLU A 1 133 ? 17.565 -10.581 -20.801 1.00 91.75 133 GLU A C 1
ATOM 1037 O O . GLU A 1 133 ? 16.715 -11.471 -20.807 1.00 91.75 133 GLU A O 1
ATOM 1042 N N . GLY A 1 134 ? 17.591 -9.617 -21.721 1.00 86.12 134 GLY A N 1
ATOM 1043 C CA . GLY A 1 134 ? 16.632 -9.531 -22.821 1.00 86.12 134 GLY A CA 1
ATOM 1044 C C . GLY A 1 134 ? 17.284 -9.770 -24.182 1.00 86.12 134 GLY A C 1
ATOM 1045 O O . GLY A 1 134 ? 18.494 -9.620 -24.349 1.00 86.12 134 GLY A O 1
ATOM 1046 N N . GLN A 1 135 ? 16.463 -10.094 -25.180 1.00 84.56 135 GLN A N 1
ATOM 1047 C CA . GLN A 1 135 ? 16.881 -10.212 -26.587 1.00 84.56 135 GLN A CA 1
ATOM 1048 C C . GLN A 1 135 ? 15.870 -9.554 -27.551 1.00 84.56 135 GLN A C 1
ATOM 1050 O O . GLN A 1 135 ? 15.880 -9.821 -28.751 1.00 84.56 135 GLN A O 1
ATOM 1055 N N . GLY A 1 136 ? 14.977 -8.712 -27.020 1.00 81.44 136 GLY A N 1
ATOM 1056 C CA . GLY A 1 136 ? 13.867 -8.107 -27.753 1.00 81.44 136 GLY A CA 1
ATOM 1057 C C . GLY A 1 136 ? 14.263 -6.954 -28.685 1.00 81.44 136 GLY A C 1
ATOM 1058 O O . GLY A 1 136 ? 15.359 -6.403 -28.620 1.00 81.44 136 GLY A O 1
ATOM 1059 N N . ALA A 1 137 ? 13.324 -6.565 -29.551 1.00 83.31 137 ALA A N 1
ATOM 1060 C CA . ALA A 1 137 ? 13.492 -5.482 -30.531 1.00 83.31 137 ALA A CA 1
ATOM 1061 C C . ALA A 1 137 ? 13.148 -4.076 -29.988 1.00 83.31 137 ALA A C 1
ATOM 1063 O O . ALA A 1 137 ? 13.298 -3.077 -30.690 1.00 83.31 137 ALA A O 1
ATOM 1064 N N . TRP A 1 138 ? 12.670 -3.998 -28.749 1.00 85.31 138 TRP A N 1
ATOM 1065 C CA . TRP A 1 138 ? 12.414 -2.761 -28.011 1.00 85.31 138 TRP A CA 1
ATOM 1066 C C . TRP A 1 138 ? 13.653 -2.365 -27.213 1.00 85.31 138 TRP A C 1
ATOM 1068 O O . TRP A 1 138 ? 14.415 -3.227 -26.814 1.00 85.31 138 TRP A O 1
ATOM 1078 N N . GLY A 1 139 ? 13.885 -1.089 -26.934 1.00 78.88 139 GLY A N 1
ATOM 1079 C CA . GLY A 1 139 ? 14.964 -0.725 -26.023 1.00 78.88 139 GLY A CA 1
ATOM 1080 C C . GLY A 1 139 ? 15.044 0.762 -25.754 1.00 78.88 139 GLY A C 1
ATOM 1081 O O . GLY A 1 139 ? 15.087 1.574 -26.675 1.00 78.88 139 GLY A O 1
ATOM 1082 N N . PHE A 1 140 ? 15.111 1.122 -24.479 1.00 81.12 140 PHE A N 1
ATOM 1083 C CA . PHE A 1 140 ? 15.122 2.505 -24.022 1.00 81.12 140 PHE A CA 1
ATOM 1084 C C . PHE A 1 140 ? 16.447 2.836 -23.312 1.00 81.12 140 PHE A C 1
ATOM 1086 O O . PHE A 1 140 ? 17.062 1.977 -22.674 1.00 81.12 140 PHE A O 1
ATOM 1093 N N . PRO A 1 141 ? 16.965 4.072 -23.431 1.00 71.94 141 PRO A N 1
ATOM 1094 C CA . PRO A 1 141 ? 18.186 4.459 -22.738 1.00 71.94 141 PRO A CA 1
ATOM 1095 C C . PRO A 1 141 ? 17.935 4.619 -21.233 1.00 71.94 141 PRO A C 1
ATOM 1097 O O . PRO A 1 141 ? 16.951 5.231 -20.827 1.00 71.94 141 PRO A O 1
ATOM 1100 N N . VAL A 1 142 ? 18.878 4.159 -20.407 1.00 76.00 142 VAL A N 1
ATOM 1101 C CA . VAL A 1 142 ? 18.824 4.365 -18.951 1.00 76.00 142 VAL A CA 1
ATOM 1102 C C . VAL A 1 142 ? 18.970 5.848 -18.607 1.00 76.00 142 VAL A C 1
ATOM 1104 O O . VAL A 1 142 ? 19.895 6.523 -19.077 1.00 76.00 142 VAL A O 1
ATOM 1107 N N . VAL A 1 143 ? 18.078 6.330 -17.743 1.00 62.78 143 VAL A N 1
ATOM 1108 C CA . VAL A 1 143 ? 18.144 7.653 -17.117 1.00 62.78 143 VAL A CA 1
ATOM 1109 C C . VAL A 1 143 ? 18.336 7.458 -15.617 1.00 62.78 143 VAL A C 1
ATOM 1111 O O . VAL A 1 143 ? 17.537 6.790 -14.966 1.00 62.78 143 VAL A O 1
ATOM 1114 N N . LEU A 1 144 ? 19.408 8.032 -15.069 1.00 54.91 144 LEU A N 1
ATOM 1115 C CA . LEU A 1 144 ? 19.643 8.040 -13.630 1.00 54.91 144 LEU A CA 1
ATOM 1116 C C . LEU A 1 144 ? 18.767 9.110 -12.980 1.00 54.91 144 LEU A C 1
ATOM 1118 O O . LEU A 1 144 ? 18.852 10.287 -13.324 1.00 54.91 144 LEU A O 1
ATOM 1122 N N . VAL A 1 145 ? 17.946 8.695 -12.019 1.00 60.12 145 VAL A N 1
ATOM 1123 C CA . VAL A 1 145 ? 17.153 9.596 -11.179 1.00 60.12 145 VAL A CA 1
ATOM 1124 C C . VAL A 1 145 ? 17.607 9.406 -9.739 1.00 60.12 145 VAL A C 1
ATOM 1126 O O . VAL A 1 145 ? 17.502 8.310 -9.191 1.00 60.12 145 VAL A O 1
ATOM 1129 N N . GLN A 1 146 ? 18.114 10.470 -9.116 1.00 53.53 146 GLN A N 1
ATOM 1130 C CA . GLN A 1 146 ? 18.405 10.467 -7.684 1.00 53.53 146 GLN A CA 1
ATOM 1131 C C . GLN A 1 146 ? 17.088 10.587 -6.915 1.00 53.53 146 GLN A C 1
ATOM 1133 O O . GLN A 1 146 ? 16.471 11.652 -6.875 1.00 53.53 146 GLN A O 1
ATOM 1138 N N . LYS A 1 147 ? 16.635 9.485 -6.317 1.00 56.91 147 LYS A N 1
ATOM 1139 C CA . LYS A 1 147 ? 15.539 9.528 -5.343 1.00 56.91 147 LYS A CA 1
ATOM 1140 C C . LYS A 1 147 ? 16.077 10.076 -4.019 1.00 56.91 147 LYS A C 1
ATOM 1142 O O . LYS A 1 147 ? 17.178 9.713 -3.616 1.00 56.91 147 LYS A O 1
ATOM 1147 N N . LYS A 1 148 ? 15.303 10.926 -3.338 1.00 49.47 148 LYS A N 1
ATOM 1148 C CA . LYS A 1 148 ? 15.702 11.542 -2.056 1.00 49.47 148 LYS A CA 1
ATOM 1149 C C . LYS A 1 148 ? 15.773 10.530 -0.902 1.00 49.47 148 LYS A C 1
ATOM 1151 O O . LYS A 1 148 ? 16.400 10.808 0.110 1.00 49.47 148 LYS A O 1
ATOM 1156 N N . ASP A 1 149 ? 15.137 9.376 -1.063 1.00 52.78 149 ASP A N 1
ATOM 1157 C CA . ASP A 1 149 ? 14.782 8.472 0.029 1.00 52.78 149 ASP A CA 1
ATOM 1158 C C . ASP A 1 149 ? 15.032 6.983 -0.290 1.00 52.78 149 ASP A C 1
ATOM 1160 O O . ASP A 1 149 ? 14.522 6.112 0.408 1.00 52.78 149 ASP A O 1
ATOM 1164 N N . GLY A 1 150 ? 15.830 6.673 -1.327 1.00 46.09 150 GLY A N 1
ATOM 1165 C CA . GLY A 1 150 ? 16.262 5.296 -1.641 1.00 46.09 150 GLY A CA 1
ATOM 1166 C C . GLY A 1 150 ? 15.119 4.306 -1.911 1.00 46.09 150 GLY A C 1
ATOM 1167 O O . GLY A 1 150 ? 15.321 3.098 -1.893 1.00 46.09 150 GLY A O 1
ATOM 1168 N N . GLU A 1 151 ? 13.908 4.819 -2.129 1.00 52.28 151 GLU A N 1
ATOM 1169 C CA . GLU A 1 151 ? 12.677 4.044 -2.054 1.00 52.28 151 GLU A CA 1
ATOM 1170 C C . GLU A 1 151 ? 12.490 3.175 -3.305 1.00 52.28 151 GLU A C 1
ATOM 1172 O O . GLU A 1 151 ? 12.354 3.673 -4.435 1.00 52.28 151 GLU A O 1
ATOM 1177 N N . VAL A 1 152 ? 12.489 1.862 -3.096 1.00 44.78 152 VAL A N 1
ATOM 1178 C CA . VAL A 1 152 ? 12.076 0.863 -4.082 1.00 44.78 152 VAL A CA 1
ATOM 1179 C C . VAL A 1 152 ? 10.601 0.574 -3.819 1.00 44.78 152 VAL A C 1
ATOM 1181 O O . VAL A 1 152 ? 10.246 0.246 -2.696 1.00 44.78 152 VAL A O 1
ATOM 1184 N N . ARG A 1 153 ? 9.751 0.717 -4.840 1.00 55.53 153 ARG A N 1
ATOM 1185 C CA . ARG A 1 153 ? 8.361 0.243 -4.807 1.00 55.53 153 ARG A CA 1
ATOM 1186 C C . ARG A 1 153 ? 8.132 -0.586 -6.039 1.00 55.53 153 ARG A C 1
ATOM 1188 O O . ARG A 1 153 ? 8.236 -0.028 -7.128 1.00 55.53 153 ARG A O 1
ATOM 1195 N N . PHE A 1 154 ? 7.821 -1.860 -5.879 1.00 51.53 154 PHE A N 1
ATOM 1196 C CA . PHE A 1 154 ? 7.347 -2.700 -6.968 1.00 51.53 154 PHE A CA 1
ATOM 1197 C C . PHE A 1 154 ? 6.440 -3.770 -6.371 1.00 51.53 154 PHE A C 1
ATOM 1199 O O . PHE A 1 154 ? 6.891 -4.534 -5.531 1.00 51.53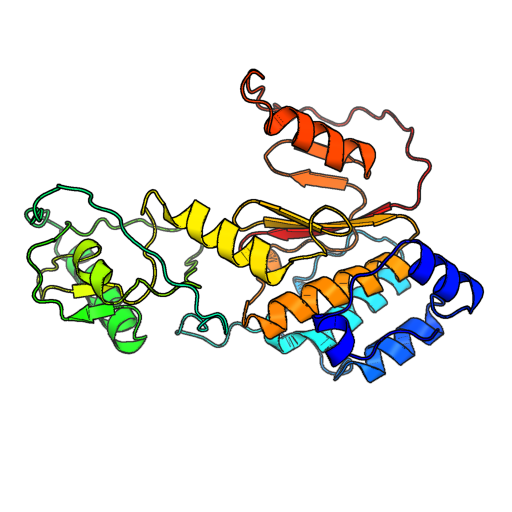 154 PHE A O 1
ATOM 1206 N N . CYS A 1 155 ? 5.181 -3.820 -6.806 1.00 61.56 155 CYS A N 1
ATOM 1207 C CA . CYS A 1 155 ? 4.206 -4.792 -6.295 1.00 61.56 155 CYS A CA 1
ATOM 1208 C C . CYS A 1 155 ? 3.441 -5.517 -7.416 1.00 61.56 155 CYS A C 1
ATOM 1210 O O . CYS A 1 155 ? 2.479 -6.225 -7.136 1.00 61.56 155 CYS A O 1
ATOM 1212 N N . ILE A 1 156 ? 3.825 -5.330 -8.688 1.00 67.88 156 ILE A N 1
ATOM 1213 C CA . ILE A 1 156 ? 3.103 -5.897 -9.838 1.00 67.88 156 ILE A CA 1
ATOM 1214 C C . ILE A 1 156 ? 4.097 -6.413 -10.880 1.00 67.88 156 ILE A C 1
ATOM 1216 O O . ILE A 1 156 ? 5.019 -5.692 -11.281 1.00 67.88 156 ILE A O 1
ATOM 1220 N N . LEU A 1 157 ? 3.894 -7.655 -11.319 1.00 80.56 157 LEU A N 1
ATOM 1221 C CA . LEU A 1 157 ? 4.655 -8.281 -12.397 1.00 80.56 157 LEU A CA 1
ATOM 1222 C C . LEU A 1 157 ? 4.251 -7.687 -13.746 1.00 80.56 157 LEU A C 1
ATOM 1224 O O . LEU A 1 157 ? 3.077 -7.429 -13.995 1.00 80.56 157 LEU A O 1
ATOM 1228 N N . VAL A 1 158 ? 5.212 -7.500 -14.644 1.00 83.94 158 VAL A N 1
ATOM 1229 C CA . VAL A 1 158 ? 4.906 -7.239 -16.055 1.00 83.94 158 VAL A CA 1
ATOM 1230 C C . VAL A 1 158 ? 4.510 -8.563 -16.696 1.00 83.94 158 VAL A C 1
ATOM 1232 O O . VAL A 1 158 ? 5.184 -9.580 -16.481 1.00 83.94 158 VAL A O 1
ATOM 1235 N N . ALA A 1 159 ? 3.425 -8.552 -17.472 1.00 86.12 159 ALA A N 1
ATOM 1236 C CA . ALA A 1 159 ? 3.001 -9.718 -18.235 1.00 86.12 159 ALA A CA 1
ATOM 1237 C C . ALA A 1 159 ? 4.180 -10.246 -19.079 1.00 86.12 159 ALA A C 1
ATOM 1239 O O . ALA A 1 159 ? 4.894 -9.431 -19.669 1.00 86.12 159 ALA A O 1
ATOM 1240 N N . PRO A 1 160 ? 4.451 -11.564 -19.118 1.00 87.75 160 PRO A N 1
ATOM 1241 C CA . PRO A 1 160 ? 5.613 -12.120 -19.818 1.00 87.75 160 PRO A CA 1
ATOM 1242 C C . PRO A 1 160 ? 5.774 -11.641 -21.269 1.00 87.75 160 PRO A C 1
ATOM 1244 O O . PRO A 1 160 ? 6.895 -11.374 -21.704 1.00 87.75 160 PRO A O 1
ATOM 1247 N N . GLU A 1 161 ? 4.662 -11.486 -21.985 1.00 89.25 161 GLU A N 1
ATOM 1248 C CA . GLU A 1 161 ? 4.566 -10.973 -23.355 1.00 89.25 161 GLU A CA 1
ATOM 1249 C C . GLU A 1 161 ? 4.911 -9.482 -23.499 1.00 89.25 161 GLU A C 1
ATOM 1251 O O . GLU A 1 161 ? 5.331 -9.055 -24.573 1.00 89.25 161 GLU A O 1
ATOM 1256 N N . ASP A 1 162 ? 4.785 -8.709 -22.418 1.00 89.38 162 ASP A N 1
ATOM 1257 C CA . ASP A 1 162 ? 4.975 -7.257 -22.402 1.00 89.38 162 ASP A CA 1
ATOM 1258 C C . ASP A 1 162 ? 6.324 -6.822 -21.802 1.00 89.38 162 ASP A C 1
ATOM 1260 O O . ASP A 1 162 ? 6.631 -5.629 -21.699 1.00 89.38 162 ASP A O 1
ATOM 1264 N N . ARG A 1 163 ? 7.170 -7.777 -21.393 1.00 88.75 163 ARG A N 1
ATOM 1265 C CA . ARG A 1 163 ? 8.467 -7.473 -20.764 1.00 88.75 163 ARG A CA 1
ATOM 1266 C C . ARG A 1 163 ? 9.427 -6.780 -21.716 1.00 88.75 163 ARG A C 1
ATOM 1268 O O . ARG A 1 163 ? 10.162 -5.891 -21.287 1.00 88.75 163 ARG A O 1
ATOM 1275 N N . ASP A 1 164 ? 9.430 -7.145 -22.994 1.00 88.38 164 ASP A N 1
ATOM 1276 C CA . ASP A 1 164 ? 10.363 -6.570 -23.968 1.00 88.38 164 ASP A CA 1
ATOM 1277 C C . ASP A 1 164 ? 10.131 -5.061 -24.147 1.00 88.38 164 ASP A C 1
ATOM 1279 O O . ASP A 1 164 ? 11.084 -4.299 -24.279 1.00 88.38 164 ASP A O 1
ATOM 1283 N N . GLN A 1 165 ? 8.893 -4.594 -24.007 1.00 88.50 165 GLN A N 1
ATOM 1284 C CA . GLN A 1 165 ? 8.480 -3.191 -24.056 1.00 88.50 165 GLN A CA 1
ATOM 1285 C C . GLN A 1 165 ? 9.076 -2.368 -22.901 1.00 88.50 165 GLN A C 1
ATOM 1287 O O . GLN A 1 165 ? 9.045 -1.140 -22.935 1.00 88.50 165 GLN A O 1
ATOM 1292 N N . THR A 1 166 ? 9.646 -3.021 -21.886 1.00 86.25 166 THR A N 1
ATOM 1293 C CA . THR A 1 166 ? 10.360 -2.377 -20.771 1.00 86.25 166 THR A CA 1
ATOM 1294 C C . THR A 1 166 ? 11.881 -2.451 -20.903 1.00 86.25 166 THR A C 1
ATOM 1296 O O . THR A 1 166 ? 12.602 -2.035 -19.993 1.00 86.25 166 THR A O 1
ATOM 1299 N N . ALA A 1 167 ? 12.390 -2.992 -22.012 1.00 88.62 167 ALA A N 1
ATOM 1300 C CA . ALA A 1 167 ? 13.803 -3.283 -22.143 1.00 88.62 167 ALA A CA 1
ATOM 1301 C C . ALA A 1 167 ? 14.680 -2.026 -22.187 1.00 88.62 167 ALA A C 1
ATOM 1303 O O . ALA A 1 167 ? 14.310 -0.982 -22.728 1.00 88.62 167 ALA A O 1
ATOM 1304 N N . PHE A 1 168 ? 15.887 -2.130 -21.644 1.00 86.38 168 PHE A N 1
ATOM 1305 C CA . PHE A 1 168 ? 16.865 -1.055 -21.625 1.00 86.38 168 PHE A CA 1
ATOM 1306 C C . PHE A 1 168 ? 18.285 -1.561 -21.863 1.00 86.38 168 PHE A C 1
ATOM 1308 O O . PHE A 1 168 ? 18.665 -2.677 -21.502 1.00 86.38 168 PHE A O 1
ATOM 1315 N N . THR A 1 169 ? 19.103 -0.686 -22.446 1.00 86.44 169 THR A N 1
ATOM 1316 C CA . THR A 1 169 ? 20.478 -1.013 -22.840 1.00 86.44 169 THR A CA 1
ATOM 1317 C C . THR A 1 169 ? 21.484 -0.315 -21.936 1.00 86.44 169 THR A C 1
ATOM 1319 O O . THR A 1 169 ? 21.484 0.916 -21.816 1.00 86.44 169 THR A O 1
ATOM 1322 N N . THR A 1 170 ? 22.408 -1.081 -21.358 1.00 85.31 170 THR A N 1
ATOM 1323 C CA . THR A 1 170 ? 23.581 -0.555 -20.646 1.00 85.31 170 THR A CA 1
ATOM 1324 C C . THR A 1 170 ? 24.864 -0.849 -21.419 1.00 85.31 170 THR A C 1
ATOM 1326 O O . THR A 1 170 ? 24.849 -1.401 -22.515 1.00 85.31 170 THR A O 1
ATOM 1329 N N . LYS A 1 171 ? 26.017 -0.451 -20.871 1.00 83.94 171 LYS A N 1
ATOM 1330 C CA . LYS A 1 171 ? 27.317 -0.770 -21.476 1.00 83.94 171 LYS A CA 1
ATOM 1331 C C . LYS A 1 171 ? 27.632 -2.272 -21.443 1.00 83.94 171 LYS A C 1
ATOM 1333 O O . LYS A 1 171 ? 28.406 -2.734 -22.273 1.00 83.94 171 LYS A O 1
ATOM 1338 N N . LYS A 1 172 ? 27.089 -3.003 -20.465 1.00 84.38 172 LYS A N 1
ATOM 1339 C CA . LYS A 1 172 ? 27.407 -4.419 -20.230 1.00 84.38 172 LYS A CA 1
ATOM 1340 C C . LYS A 1 172 ? 26.413 -5.386 -20.859 1.00 84.38 172 LYS A C 1
ATOM 1342 O O . LYS A 1 172 ? 26.752 -6.551 -21.005 1.00 84.38 172 LYS A O 1
ATOM 1347 N N . GLY A 1 173 ? 25.226 -4.918 -21.228 1.00 86.00 173 GLY A N 1
ATOM 1348 C CA . GLY A 1 173 ? 24.206 -5.797 -21.771 1.00 86.00 173 GLY A CA 1
ATOM 1349 C C . GLY A 1 173 ? 22.875 -5.106 -22.000 1.00 86.00 173 GLY A C 1
ATOM 1350 O O . GLY A 1 173 ? 22.739 -3.885 -21.866 1.00 86.00 173 GLY A O 1
ATOM 1351 N N . PHE A 1 174 ? 21.906 -5.936 -22.348 1.00 89.19 174 PHE A N 1
ATOM 1352 C CA . PHE A 1 174 ? 20.536 -5.564 -22.626 1.00 89.19 174 PHE A CA 1
ATOM 1353 C C . PHE A 1 174 ? 19.627 -6.330 -21.666 1.00 89.19 174 PHE A C 1
ATOM 1355 O O . PHE A 1 174 ? 19.757 -7.545 -21.513 1.00 89.19 174 PHE A O 1
ATOM 1362 N N . TYR A 1 175 ? 18.736 -5.609 -20.997 1.00 89.25 175 TYR A N 1
ATOM 1363 C CA . TYR A 1 175 ? 17.946 -6.131 -19.886 1.00 89.25 175 TYR A CA 1
ATOM 1364 C C . TYR A 1 175 ? 16.486 -5.745 -20.049 1.00 89.25 175 TYR A C 1
ATOM 1366 O O . TYR A 1 175 ? 16.188 -4.729 -20.671 1.00 89.25 175 TYR A O 1
ATOM 1374 N N . ARG A 1 176 ? 15.584 -6.521 -19.455 1.00 90.19 176 ARG A N 1
ATOM 1375 C CA . ARG A 1 176 ? 14.148 -6.230 -19.399 1.00 90.19 176 ARG A CA 1
ATOM 1376 C C . ARG A 1 176 ? 13.608 -6.423 -17.991 1.00 90.19 176 ARG A C 1
ATOM 1378 O O . ARG A 1 176 ? 14.170 -7.189 -17.207 1.00 90.19 176 ARG A O 1
ATOM 1385 N N . CYS A 1 177 ? 12.542 -5.708 -17.659 1.00 85.81 177 CYS A N 1
ATOM 1386 C CA . CYS A 1 177 ? 11.977 -5.731 -16.320 1.00 85.81 177 CYS A CA 1
ATOM 1387 C C . CYS A 1 177 ? 10.991 -6.892 -16.164 1.00 85.81 177 CYS A C 1
ATOM 1389 O O . CYS A 1 177 ? 10.113 -7.093 -17.000 1.00 85.81 177 CYS A O 1
ATOM 1391 N N . ILE A 1 178 ? 11.125 -7.636 -15.065 1.00 82.75 178 ILE A N 1
ATOM 1392 C CA . ILE A 1 178 ? 10.135 -8.635 -14.636 1.00 82.75 178 ILE A CA 1
ATOM 1393 C C . ILE A 1 178 ? 9.006 -7.940 -13.860 1.00 82.75 178 ILE A C 1
ATOM 1395 O O . ILE A 1 178 ? 7.850 -8.348 -13.926 1.00 82.75 178 ILE A O 1
ATOM 1399 N N . TRP A 1 179 ? 9.337 -6.849 -13.168 1.00 81.44 179 TRP A N 1
ATOM 1400 C CA . TRP A 1 179 ? 8.425 -6.055 -12.349 1.00 81.44 179 TRP A CA 1
ATOM 1401 C C . TRP A 1 179 ? 8.189 -4.690 -12.971 1.00 81.44 179 TRP A C 1
ATOM 1403 O O . TRP A 1 179 ? 9.074 -4.148 -13.627 1.00 81.44 179 TRP A O 1
ATOM 1413 N N . MET A 1 180 ? 7.004 -4.129 -12.752 1.00 81.81 180 MET A N 1
ATOM 1414 C CA . MET A 1 180 ? 6.557 -2.882 -13.371 1.00 81.81 180 MET A CA 1
ATOM 1415 C C . MET A 1 180 ? 7.498 -1.703 -13.052 1.00 81.81 180 MET A C 1
ATOM 1417 O O . MET A 1 180 ? 7.458 -1.203 -11.931 1.00 81.81 180 MET A O 1
ATOM 1421 N N . PRO A 1 181 ? 8.319 -1.202 -13.998 1.00 77.88 181 PRO A N 1
ATOM 1422 C CA . PRO A 1 181 ? 9.229 -0.095 -13.728 1.00 77.88 181 PRO A CA 1
ATOM 1423 C C . PRO A 1 181 ? 8.483 1.235 -13.540 1.00 77.88 181 PRO A C 1
ATOM 1425 O O . PRO A 1 181 ? 7.371 1.442 -14.029 1.00 77.88 181 PRO A O 1
ATOM 1428 N N . PHE A 1 182 ? 9.137 2.188 -12.876 1.00 74.56 182 PHE A N 1
ATOM 1429 C CA . PHE A 1 182 ? 8.627 3.556 -12.784 1.00 74.56 182 PHE A CA 1
ATOM 1430 C C . PHE A 1 182 ? 8.606 4.245 -14.152 1.00 74.56 182 PHE A C 1
ATOM 1432 O O . PHE A 1 182 ? 9.478 4.022 -14.990 1.00 74.56 182 PHE A O 1
ATOM 1439 N N . GLY A 1 183 ? 7.651 5.159 -14.333 1.00 76.81 183 GLY A N 1
ATOM 1440 C CA . GLY A 1 183 ? 7.556 6.001 -15.526 1.00 76.81 183 GLY A CA 1
ATOM 1441 C C . GLY A 1 183 ? 6.693 5.423 -16.649 1.00 76.81 183 GLY A C 1
ATOM 1442 O O . GLY A 1 183 ? 6.482 6.114 -17.641 1.00 76.81 183 GLY A O 1
ATOM 1443 N N . LEU A 1 184 ? 6.141 4.213 -16.493 1.00 81.88 184 LEU A N 1
ATOM 1444 C CA . LEU A 1 184 ? 5.124 3.702 -17.412 1.00 81.88 184 LEU A CA 1
ATOM 1445 C C . LEU A 1 184 ? 3.807 4.463 -17.233 1.00 81.88 184 LEU A C 1
ATOM 1447 O O . LEU A 1 184 ? 3.304 4.608 -16.119 1.00 81.88 184 LEU A O 1
ATOM 1451 N N . THR A 1 185 ? 3.220 4.914 -18.342 1.00 82.81 185 THR A N 1
ATOM 1452 C CA . THR A 1 185 ? 2.002 5.741 -18.347 1.00 82.81 185 THR A CA 1
ATOM 1453 C C . THR A 1 185 ? 0.824 5.059 -17.653 1.00 82.81 185 THR A C 1
ATOM 1455 O O . THR A 1 185 ? 0.095 5.699 -16.900 1.00 82.81 185 THR A O 1
ATOM 1458 N N . ASN A 1 186 ? 0.667 3.749 -17.847 1.00 84.38 186 ASN A N 1
ATOM 1459 C CA . ASN A 1 186 ? -0.473 2.996 -17.320 1.00 84.38 186 ASN A CA 1
ATOM 1460 C C . ASN A 1 186 ? -0.193 2.352 -15.949 1.00 84.38 186 ASN A C 1
ATOM 1462 O O . ASN A 1 186 ? -1.094 1.728 -15.377 1.00 84.38 186 ASN A O 1
ATOM 1466 N N . ALA A 1 187 ? 1.015 2.504 -15.392 1.00 82.12 187 ALA A N 1
ATOM 1467 C CA . ALA A 1 187 ? 1.374 1.912 -14.101 1.00 82.12 187 ALA A CA 1
ATOM 1468 C C . ALA A 1 187 ? 0.455 2.358 -12.945 1.00 82.12 187 ALA A C 1
ATOM 1470 O O . ALA A 1 187 ? -0.075 1.481 -12.258 1.00 82.12 187 ALA A O 1
ATOM 1471 N N . PRO A 1 188 ? 0.143 3.663 -12.768 1.00 81.75 188 PRO A N 1
ATOM 1472 C CA . PRO A 1 188 ? -0.752 4.112 -11.695 1.00 81.75 188 PRO A CA 1
ATOM 1473 C C . PRO A 1 188 ? -2.154 3.492 -11.792 1.00 81.75 188 PRO A C 1
ATOM 1475 O O . PRO A 1 188 ? -2.748 3.109 -10.788 1.00 81.75 188 PRO A O 1
ATOM 1478 N N . SER A 1 189 ? -2.671 3.323 -13.014 1.00 83.94 189 SER A N 1
ATOM 1479 C CA . SER A 1 189 ? -3.989 2.713 -13.241 1.00 83.94 189 SER A CA 1
ATOM 1480 C C . SER A 1 189 ? -4.021 1.220 -12.900 1.00 83.94 189 SER A C 1
ATOM 1482 O O . SER A 1 189 ? -5.024 0.716 -12.393 1.00 83.94 189 SER A O 1
ATOM 1484 N N . THR A 1 190 ? -2.910 0.518 -13.136 1.00 83.88 190 THR A N 1
ATOM 1485 C CA . THR A 1 190 ? -2.769 -0.906 -12.802 1.00 83.88 190 THR A CA 1
ATOM 1486 C C . THR A 1 190 ? -2.693 -1.081 -11.290 1.00 83.88 190 THR A C 1
ATOM 1488 O O . THR A 1 190 ? -3.390 -1.929 -10.735 1.00 83.88 190 THR A O 1
ATOM 1491 N N . PHE A 1 191 ? -1.935 -0.215 -10.614 1.00 81.62 191 PHE A N 1
ATOM 1492 C CA . PHE A 1 191 ? -1.859 -0.199 -9.157 1.00 81.62 191 PHE A CA 1
ATOM 1493 C C . PHE A 1 191 ? -3.214 0.111 -8.509 1.00 81.62 191 PHE A C 1
ATOM 1495 O O . PHE A 1 191 ? -3.672 -0.641 -7.652 1.00 81.62 191 PHE A O 1
ATOM 1502 N N . GLN A 1 192 ? -3.934 1.129 -8.991 1.00 83.69 192 GLN A N 1
ATOM 1503 C CA . GLN A 1 192 ? -5.285 1.433 -8.508 1.00 83.69 192 GLN A CA 1
ATOM 1504 C C . GLN A 1 192 ? -6.240 0.239 -8.673 1.00 83.69 192 GLN A C 1
ATOM 1506 O O . GLN A 1 192 ? -7.032 -0.051 -7.777 1.00 83.69 192 GLN A O 1
ATOM 1511 N N . ARG A 1 193 ? -6.180 -0.469 -9.810 1.00 84.88 193 ARG A N 1
ATOM 1512 C CA . ARG A 1 193 ? -6.995 -1.672 -10.050 1.00 84.88 193 ARG A CA 1
ATOM 1513 C C . ARG A 1 193 ? -6.690 -2.779 -9.044 1.00 84.88 193 ARG A C 1
ATOM 1515 O O . ARG A 1 193 ? -7.630 -3.371 -8.517 1.00 84.88 193 ARG A O 1
ATOM 1522 N N . MET A 1 194 ? -5.411 -3.023 -8.767 1.00 85.19 194 MET A N 1
ATOM 1523 C CA . MET A 1 194 ? -4.977 -3.972 -7.741 1.00 85.19 194 MET A CA 1
ATOM 1524 C C . MET A 1 194 ? -5.537 -3.582 -6.369 1.00 85.19 194 MET A C 1
ATOM 1526 O O . MET A 1 194 ? -6.193 -4.397 -5.726 1.00 85.19 194 MET A O 1
ATOM 1530 N N . MET A 1 195 ? -5.377 -2.324 -5.954 1.00 85.44 195 MET A N 1
ATOM 1531 C CA . MET A 1 195 ? -5.862 -1.863 -4.649 1.00 85.44 195 MET A CA 1
ATOM 1532 C C . MET A 1 195 ? -7.384 -1.937 -4.512 1.00 85.44 195 MET A C 1
ATOM 1534 O O . MET A 1 195 ? -7.899 -2.365 -3.478 1.00 85.44 195 MET A O 1
ATOM 1538 N N . ASN A 1 196 ? -8.117 -1.601 -5.576 1.00 86.19 196 ASN A N 1
ATOM 1539 C CA . ASN A 1 196 ? -9.572 -1.754 -5.616 1.00 86.19 196 ASN A CA 1
ATOM 1540 C C . ASN A 1 196 ? -10.004 -3.221 -5.463 1.00 86.19 196 ASN A C 1
ATOM 1542 O O . ASN A 1 196 ? -11.086 -3.486 -4.938 1.00 86.19 196 ASN A O 1
ATOM 1546 N N . HIS A 1 197 ? -9.185 -4.173 -5.923 1.00 86.50 197 HIS A N 1
ATOM 1547 C CA . HIS A 1 197 ? -9.437 -5.599 -5.740 1.00 86.50 197 HIS A CA 1
ATOM 1548 C C . HIS A 1 197 ? -9.162 -6.043 -4.296 1.00 86.50 197 HIS A C 1
ATOM 1550 O O . HIS A 1 197 ? -10.025 -6.676 -3.689 1.00 86.50 197 HIS A O 1
ATOM 1556 N N . VAL A 1 198 ? -8.010 -5.660 -3.728 1.00 86.62 198 VAL A N 1
ATOM 1557 C CA . VAL A 1 198 ? -7.618 -5.978 -2.337 1.00 86.62 198 VAL A CA 1
ATOM 1558 C C . VAL A 1 198 ? -8.671 -5.486 -1.339 1.00 86.62 198 VAL A C 1
ATOM 1560 O O . VAL A 1 198 ? -9.135 -6.234 -0.477 1.00 86.62 198 VAL A O 1
ATOM 1563 N N . LEU A 1 199 ? -9.098 -4.230 -1.490 1.00 88.19 199 LEU A N 1
ATOM 1564 C CA . LEU A 1 199 ? -9.988 -3.532 -0.554 1.00 88.19 199 LEU A CA 1
ATOM 1565 C C . LEU A 1 199 ? -11.443 -3.513 -1.034 1.00 88.19 199 LEU A C 1
ATOM 1567 O O . LEU A 1 199 ? -12.242 -2.639 -0.670 1.00 88.19 199 LEU A O 1
ATOM 1571 N N . ARG A 1 200 ? -11.809 -4.485 -1.873 1.00 87.50 200 ARG A N 1
ATOM 1572 C CA . ARG A 1 200 ? -13.170 -4.623 -2.380 1.00 87.50 200 ARG A CA 1
ATOM 1573 C C . ARG A 1 200 ? -14.149 -4.801 -1.219 1.00 87.50 200 ARG A C 1
ATOM 1575 O O . ARG A 1 200 ? -13.999 -5.712 -0.406 1.00 87.50 200 ARG A O 1
ATOM 1582 N N . GLY A 1 201 ? -15.171 -3.949 -1.192 1.00 85.00 201 GLY A N 1
ATOM 1583 C CA . GLY A 1 201 ? -16.220 -3.949 -0.170 1.00 85.00 201 GLY A CA 1
ATOM 1584 C C . GLY A 1 201 ? -15.929 -3.059 1.042 1.00 85.00 201 GLY A C 1
ATOM 1585 O O . GLY A 1 201 ? -16.874 -2.650 1.701 1.00 85.00 201 GLY A O 1
ATOM 1586 N N . LEU A 1 202 ? -14.662 -2.713 1.298 1.00 86.12 202 LEU A N 1
ATOM 1587 C CA . LEU A 1 202 ? -14.272 -1.735 2.328 1.00 86.12 202 LEU A CA 1
ATOM 1588 C C . LEU A 1 202 ? -14.203 -0.313 1.760 1.00 86.12 202 LEU A C 1
ATOM 1590 O O . LEU A 1 202 ? -14.494 0.671 2.441 1.00 86.12 202 LEU A O 1
ATOM 1594 N N . THR A 1 203 ? -13.855 -0.224 0.475 1.00 83.81 203 THR A N 1
ATOM 1595 C CA . THR A 1 203 ? -13.834 1.024 -0.285 1.00 83.81 203 THR A CA 1
ATOM 1596 C C . THR A 1 203 ? -15.184 1.737 -0.228 1.00 83.81 203 THR A C 1
ATOM 1598 O O . THR A 1 203 ? -16.225 1.117 -0.437 1.00 83.81 203 THR A O 1
ATOM 1601 N N . TRP A 1 204 ? -15.153 3.046 0.035 1.00 78.62 204 TRP A N 1
ATOM 1602 C CA . TRP A 1 204 ? -16.320 3.928 0.214 1.00 78.62 204 TRP A CA 1
ATOM 1603 C C . TRP A 1 204 ? -17.160 3.687 1.474 1.00 78.62 204 TRP A C 1
ATOM 1605 O O . TRP A 1 204 ? -18.055 4.485 1.741 1.00 78.62 204 TRP A O 1
ATOM 1615 N N . SER A 1 205 ? -16.870 2.639 2.248 1.00 78.94 205 SER A N 1
ATOM 1616 C CA . SER A 1 205 ? -17.539 2.365 3.524 1.00 78.94 205 SER A CA 1
ATOM 1617 C C . SER A 1 205 ? -16.661 2.785 4.696 1.00 78.94 205 SER A C 1
ATOM 1619 O O . SER A 1 205 ? -17.064 3.627 5.489 1.00 78.94 205 SER A O 1
ATOM 1621 N N . THR A 1 206 ? -15.453 2.224 4.769 1.00 81.19 206 THR A N 1
ATOM 1622 C CA . THR A 1 206 ? -14.512 2.419 5.886 1.00 81.19 206 THR A CA 1
ATOM 1623 C C . THR A 1 206 ? -13.136 2.883 5.424 1.00 81.19 206 THR A C 1
ATOM 1625 O O . THR A 1 206 ? -12.344 3.394 6.213 1.00 81.19 206 THR A O 1
ATOM 1628 N N . CYS A 1 207 ? -12.822 2.722 4.133 1.00 84.75 207 CYS A N 1
ATOM 1629 C CA . CYS A 1 207 ? -11.580 3.220 3.563 1.00 84.75 207 CYS A CA 1
ATOM 1630 C C . CYS A 1 207 ? -11.749 3.857 2.179 1.00 84.75 207 CYS A C 1
ATOM 1632 O O . CYS A 1 207 ? -12.679 3.577 1.420 1.00 84.75 207 CYS A O 1
ATOM 1634 N N . LEU A 1 208 ? -10.836 4.766 1.860 1.00 83.25 208 LEU A N 1
ATOM 1635 C CA . LEU A 1 208 ? -10.672 5.425 0.573 1.00 83.25 208 LEU A CA 1
ATOM 1636 C C . LEU A 1 208 ? -9.271 5.117 0.069 1.00 83.25 208 LEU A C 1
ATOM 1638 O O . LEU A 1 208 ? -8.318 5.038 0.840 1.00 83.25 208 LEU A O 1
ATOM 1642 N N . VAL A 1 209 ? -9.161 4.922 -1.237 1.00 82.69 209 VAL A N 1
ATOM 1643 C CA . VAL A 1 209 ? -7.937 4.457 -1.881 1.00 82.69 209 VAL A CA 1
ATOM 1644 C C . VAL A 1 209 ? -7.707 5.298 -3.119 1.00 82.69 209 VAL A C 1
ATOM 1646 O O . VAL A 1 209 ? -8.526 5.273 -4.043 1.00 82.69 209 VAL A O 1
ATOM 1649 N N . TYR A 1 210 ? -6.575 5.990 -3.168 1.00 77.06 210 TYR A N 1
ATOM 1650 C CA . TYR A 1 210 ? -6.135 6.701 -4.361 1.00 77.06 210 TYR A CA 1
ATOM 1651 C C . TYR A 1 210 ? -4.652 6.453 -4.597 1.00 77.06 210 TYR A C 1
ATOM 1653 O O . TYR A 1 210 ? -3.808 6.866 -3.803 1.00 77.06 210 TYR A O 1
ATOM 1661 N N . LEU A 1 211 ? -4.343 5.808 -5.719 1.00 71.19 211 LEU A N 1
ATOM 1662 C CA . LEU A 1 211 ? -3.002 5.356 -6.066 1.00 71.19 211 LEU A CA 1
ATOM 1663 C C . LEU A 1 211 ? -2.368 4.597 -4.892 1.00 71.19 211 LEU A C 1
ATOM 1665 O O . LEU A 1 211 ? -2.877 3.543 -4.517 1.00 71.19 211 LEU A O 1
ATOM 1669 N N . ASP A 1 212 ? -1.300 5.146 -4.319 1.00 72.62 212 ASP A N 1
ATOM 1670 C CA . ASP A 1 212 ? -0.528 4.520 -3.249 1.00 72.62 212 ASP A CA 1
ATOM 1671 C C . ASP A 1 212 ? -1.035 4.895 -1.845 1.00 72.62 212 ASP A C 1
ATOM 1673 O O . ASP A 1 212 ? -0.475 4.415 -0.864 1.00 72.62 212 ASP A O 1
ATOM 1677 N N . ASP A 1 213 ? -2.047 5.756 -1.719 1.00 78.62 213 ASP A N 1
ATOM 1678 C CA . ASP A 1 213 ? -2.476 6.303 -0.432 1.00 78.62 213 ASP A CA 1
ATOM 1679 C C . ASP A 1 213 ? -3.841 5.739 -0.010 1.00 78.62 213 ASP A C 1
ATOM 1681 O O . ASP A 1 213 ? -4.843 5.883 -0.725 1.00 78.62 213 ASP A O 1
ATOM 1685 N N . ILE A 1 214 ? -3.889 5.130 1.181 1.00 84.88 214 ILE A N 1
ATOM 1686 C CA . ILE A 1 214 ? -5.127 4.666 1.816 1.00 84.88 214 ILE A CA 1
ATOM 1687 C C . ILE A 1 214 ? -5.480 5.583 2.977 1.00 84.88 214 ILE A C 1
ATOM 1689 O O . ILE A 1 214 ? -4.652 5.889 3.835 1.00 84.88 214 ILE A O 1
ATOM 1693 N N . VAL A 1 215 ? -6.749 5.961 3.030 1.00 85.75 215 VAL A N 1
ATOM 1694 C CA . VAL A 1 215 ? -7.351 6.667 4.156 1.00 85.75 215 VAL A CA 1
ATOM 1695 C C . VAL A 1 215 ? -8.397 5.752 4.770 1.00 85.75 215 VAL A C 1
ATOM 1697 O O . VAL A 1 215 ? -9.364 5.406 4.101 1.00 85.75 215 VAL A O 1
ATOM 1700 N N . VAL A 1 216 ? -8.215 5.348 6.019 1.00 87.69 216 VAL A N 1
ATOM 1701 C CA . VAL A 1 216 ? -9.237 4.650 6.807 1.00 87.69 216 VAL A CA 1
ATOM 1702 C C . VAL A 1 216 ? -9.942 5.696 7.653 1.00 87.69 216 VAL A C 1
ATOM 1704 O O . VAL A 1 216 ? -9.277 6.469 8.336 1.00 87.69 216 VAL A O 1
ATOM 1707 N N . PHE A 1 217 ? -11.263 5.749 7.596 1.00 84.38 217 PHE A N 1
ATOM 1708 C CA . PHE A 1 217 ? -12.062 6.741 8.310 1.00 84.38 217 PHE A CA 1
ATOM 1709 C C . PHE A 1 217 ? -13.234 6.040 8.978 1.00 84.38 217 PHE A C 1
ATOM 1711 O O . PHE A 1 217 ? -13.890 5.197 8.367 1.00 84.38 217 PHE A O 1
ATOM 1718 N N . THR A 1 218 ? -13.507 6.399 10.226 1.00 83.56 218 THR A N 1
ATOM 1719 C CA . THR A 1 218 ? -14.547 5.753 11.026 1.00 83.56 218 THR A CA 1
ATOM 1720 C C . THR A 1 218 ? -15.333 6.778 11.826 1.00 83.56 218 THR A C 1
ATOM 1722 O O . THR A 1 218 ? -14.794 7.803 12.244 1.00 83.56 218 THR A O 1
ATOM 1725 N N . ARG A 1 219 ? -16.605 6.467 12.084 1.00 81.06 219 ARG A N 1
ATOM 1726 C CA . ARG A 1 219 ? -17.489 7.247 12.959 1.00 81.06 219 ARG A CA 1
ATOM 1727 C C . ARG A 1 219 ? -17.825 6.452 14.207 1.00 81.06 219 ARG A C 1
ATOM 1729 O O . ARG A 1 219 ? -18.344 5.344 14.066 1.00 81.06 219 ARG A O 1
ATOM 1736 N N . GLY A 1 220 ? -17.622 7.030 15.386 1.00 73.38 220 GLY A N 1
ATOM 1737 C CA . GLY A 1 220 ? -17.968 6.393 16.658 1.00 73.38 220 GLY A CA 1
ATOM 1738 C C . GLY A 1 220 ? -16.758 5.861 17.418 1.00 73.38 220 GLY A C 1
ATOM 1739 O O . GLY A 1 220 ? -16.769 4.702 17.827 1.00 73.38 220 GLY A O 1
ATOM 1740 N N . GLY A 1 221 ? -15.738 6.705 17.584 1.00 83.94 221 GLY A N 1
ATOM 1741 C CA . GLY A 1 221 ? -14.635 6.468 18.515 1.00 83.94 221 GLY A CA 1
ATOM 1742 C C . GLY A 1 221 ? -13.513 5.557 18.012 1.00 83.94 221 GLY A C 1
ATOM 1743 O O . GLY A 1 221 ? -13.542 5.003 16.904 1.00 83.94 221 GLY A O 1
ATOM 1744 N N . ILE A 1 222 ? -12.491 5.421 18.856 1.00 86.88 222 ILE A N 1
ATOM 1745 C CA . ILE A 1 222 ? -11.258 4.679 18.575 1.00 86.88 222 ILE A CA 1
ATOM 1746 C C . ILE A 1 222 ? -11.481 3.163 18.549 1.00 86.88 222 ILE A C 1
ATOM 1748 O O . ILE A 1 222 ? -10.804 2.432 17.821 1.00 86.88 222 ILE A O 1
ATOM 1752 N N . GLU A 1 223 ? -12.444 2.663 19.314 1.00 88.25 223 GLU A N 1
ATOM 1753 C CA . GLU A 1 223 ? -12.689 1.234 19.477 1.00 88.25 223 GLU A CA 1
ATOM 1754 C C . GLU A 1 223 ? -13.244 0.657 18.182 1.00 88.25 223 GLU A C 1
ATOM 1756 O O . GLU A 1 223 ? -12.735 -0.335 17.651 1.00 88.25 223 GLU A O 1
ATOM 1761 N N . ARG A 1 224 ? -14.215 1.361 17.591 1.00 89.38 224 ARG A N 1
ATOM 1762 C CA . ARG A 1 224 ? -14.691 1.059 16.244 1.00 89.38 224 ARG A CA 1
ATOM 1763 C C . ARG A 1 224 ? -13.595 1.270 15.201 1.00 89.38 224 ARG A C 1
ATOM 1765 O O . ARG A 1 224 ? -13.434 0.411 14.330 1.00 89.38 224 ARG A O 1
ATOM 1772 N N . HIS A 1 225 ? -12.825 2.361 15.303 1.00 88.94 225 HIS A N 1
ATOM 1773 C CA . HIS A 1 225 ? -11.703 2.630 14.397 1.00 88.94 225 HIS A CA 1
ATOM 1774 C C . HIS A 1 225 ? -10.737 1.452 14.320 1.00 88.94 225 HIS A C 1
ATOM 1776 O O . HIS A 1 225 ? -10.318 1.043 13.240 1.00 88.94 225 HIS A O 1
ATOM 1782 N N . THR A 1 226 ? -10.438 0.855 15.464 1.00 91.00 226 THR A N 1
ATOM 1783 C CA . THR A 1 226 ? -9.492 -0.253 15.577 1.00 91.00 226 THR A CA 1
ATOM 1784 C C . THR A 1 226 ? -9.996 -1.508 14.881 1.00 91.00 226 THR A C 1
ATOM 1786 O O . THR A 1 226 ? -9.224 -2.167 14.184 1.00 91.00 226 THR A O 1
ATOM 1789 N N . VAL A 1 227 ? -11.285 -1.834 15.006 1.00 90.75 227 VAL A N 1
ATOM 1790 C CA . VAL A 1 227 ? -11.874 -2.995 14.319 1.00 90.75 227 VAL A CA 1
ATOM 1791 C C . VAL A 1 227 ? -11.850 -2.803 12.800 1.00 90.75 227 VAL A C 1
ATOM 1793 O O . VAL A 1 227 ? -11.485 -3.719 12.058 1.00 90.75 227 VAL A O 1
ATOM 1796 N N . GLU A 1 228 ? -12.204 -1.613 12.312 1.00 90.44 228 GLU A N 1
ATOM 1797 C CA . GLU A 1 228 ? -12.199 -1.323 10.872 1.00 90.44 228 GLU A CA 1
ATOM 1798 C C . GLU A 1 228 ? -10.769 -1.245 10.309 1.00 90.44 228 GLU A C 1
ATOM 1800 O O . GLU A 1 228 ? -10.498 -1.788 9.233 1.00 90.44 228 GLU A O 1
ATOM 1805 N N . LEU A 1 229 ? -9.828 -0.667 11.061 1.00 91.69 229 LEU A N 1
ATOM 1806 C CA . LEU A 1 229 ? -8.404 -0.654 10.728 1.00 91.69 229 LEU A CA 1
ATOM 1807 C C . LEU A 1 229 ? -7.836 -2.077 10.664 1.00 91.69 229 LEU A C 1
ATOM 1809 O O . LEU A 1 229 ? -7.121 -2.402 9.717 1.00 91.69 229 LEU A O 1
ATOM 1813 N N . ALA A 1 230 ? -8.202 -2.953 11.604 1.00 91.62 230 ALA A N 1
ATOM 1814 C CA . ALA A 1 230 ? -7.800 -4.358 11.589 1.00 91.62 230 ALA A CA 1
ATOM 1815 C C . ALA A 1 230 ? -8.268 -5.083 10.316 1.00 91.62 230 ALA A C 1
ATOM 1817 O O . ALA A 1 230 ? -7.508 -5.864 9.743 1.00 91.62 230 ALA A O 1
ATOM 1818 N N . CYS A 1 231 ? -9.483 -4.792 9.828 1.00 91.31 231 CYS A N 1
ATOM 1819 C CA . CYS A 1 231 ? -9.979 -5.338 8.559 1.00 91.31 231 CYS A CA 1
ATOM 1820 C C . CYS A 1 231 ? -9.089 -4.912 7.383 1.00 91.31 231 CYS A C 1
ATOM 1822 O O . CYS A 1 231 ? -8.724 -5.735 6.545 1.00 91.31 231 CYS A O 1
ATOM 1824 N N . VAL A 1 232 ? -8.720 -3.628 7.320 1.00 91.44 232 VAL A N 1
ATOM 1825 C CA . VAL A 1 232 ? -7.859 -3.096 6.252 1.00 91.44 232 VAL A CA 1
ATOM 1826 C C . VAL A 1 232 ? -6.454 -3.701 6.327 1.00 91.44 232 VAL A C 1
ATOM 1828 O O . VAL A 1 232 ? -5.941 -4.160 5.306 1.00 91.44 232 VAL A O 1
ATOM 1831 N N . LEU A 1 233 ? -5.851 -3.760 7.517 1.00 91.44 233 LEU A N 1
ATOM 1832 C CA . LEU A 1 233 ? -4.519 -4.340 7.723 1.00 91.44 233 LEU A CA 1
ATOM 1833 C C . LEU A 1 233 ? -4.475 -5.832 7.366 1.00 91.44 233 LEU A C 1
ATOM 1835 O O . LEU A 1 233 ? -3.523 -6.271 6.721 1.00 91.44 233 LEU A O 1
ATOM 1839 N N . GLU A 1 234 ? -5.514 -6.603 7.696 1.00 90.94 234 GLU A N 1
ATOM 1840 C CA . GLU A 1 234 ? -5.595 -8.017 7.309 1.00 90.94 234 GLU A CA 1
ATOM 1841 C C . GLU A 1 234 ? -5.676 -8.186 5.789 1.00 90.94 234 GLU A C 1
ATOM 1843 O O . GLU A 1 234 ? -4.945 -9.001 5.227 1.00 90.94 234 GLU A O 1
ATOM 1848 N N . ARG A 1 235 ? -6.486 -7.379 5.089 1.00 89.44 235 ARG A N 1
ATOM 1849 C CA . ARG A 1 235 ? -6.570 -7.424 3.614 1.00 89.44 235 ARG A CA 1
ATOM 1850 C C . ARG A 1 235 ? -5.227 -7.129 2.954 1.00 89.44 235 ARG A C 1
ATOM 1852 O O . ARG A 1 235 ? -4.845 -7.817 2.008 1.00 89.44 235 ARG A O 1
ATOM 1859 N N . LEU A 1 236 ? -4.512 -6.126 3.459 1.00 87.75 236 LEU A N 1
ATOM 1860 C CA . LEU A 1 236 ? -3.177 -5.773 2.977 1.00 87.75 236 LEU A CA 1
ATOM 1861 C C . LEU A 1 236 ? -2.166 -6.889 3.267 1.00 87.75 236 LEU A C 1
ATOM 1863 O O . LEU A 1 236 ? -1.366 -7.233 2.396 1.00 87.75 236 LEU A O 1
ATOM 1867 N N . SER A 1 237 ? -2.243 -7.504 4.450 1.00 86.38 237 SER A N 1
ATOM 1868 C CA . SER A 1 237 ? -1.363 -8.608 4.838 1.00 86.38 237 SER A CA 1
ATOM 1869 C C . SER A 1 237 ? -1.593 -9.843 3.967 1.00 86.38 237 SER A C 1
ATOM 1871 O O . SER A 1 237 ? -0.630 -10.427 3.473 1.00 86.38 237 SER A O 1
ATOM 1873 N N . MET A 1 238 ? -2.852 -10.200 3.696 1.00 84.94 238 MET A N 1
ATOM 1874 C CA . MET A 1 238 ? -3.210 -11.293 2.784 1.00 84.94 238 MET A CA 1
ATOM 1875 C C . MET A 1 238 ? -2.765 -11.032 1.342 1.00 84.94 238 MET A C 1
ATOM 1877 O O . MET A 1 238 ? -2.431 -11.971 0.624 1.00 84.94 238 MET A O 1
ATOM 1881 N N . ALA A 1 239 ? -2.747 -9.767 0.917 1.00 81.56 239 ALA A N 1
ATOM 1882 C CA . ALA A 1 239 ? -2.254 -9.369 -0.397 1.00 81.56 239 ALA A CA 1
ATOM 1883 C C . ALA A 1 239 ? -0.716 -9.373 -0.500 1.00 81.56 239 ALA A C 1
ATOM 1885 O O . ALA A 1 239 ? -0.192 -9.215 -1.603 1.00 81.56 239 ALA A O 1
ATOM 1886 N N . GLY A 1 240 ? 0.006 -9.574 0.610 1.00 79.25 240 GLY A N 1
ATOM 1887 C CA . GLY A 1 240 ? 1.471 -9.537 0.651 1.00 79.25 240 GLY A CA 1
ATOM 1888 C C . GLY A 1 240 ? 2.046 -8.122 0.553 1.00 79.25 240 GLY A C 1
ATOM 1889 O O . GLY A 1 240 ? 3.160 -7.947 0.070 1.00 79.25 240 GLY A O 1
ATOM 1890 N N . MET A 1 241 ? 1.277 -7.106 0.956 1.00 79.62 241 MET A N 1
ATOM 1891 C CA . MET A 1 241 ? 1.710 -5.709 0.920 1.00 79.62 241 MET A CA 1
ATOM 1892 C C . MET A 1 241 ? 2.442 -5.318 2.203 1.00 79.62 241 MET A C 1
ATOM 1894 O O . MET A 1 241 ? 2.139 -5.830 3.282 1.00 79.62 241 MET A O 1
ATOM 1898 N N . THR A 1 242 ? 3.369 -4.370 2.085 1.00 79.50 242 THR A N 1
ATOM 1899 C CA . THR A 1 242 ? 4.154 -3.840 3.203 1.00 79.50 242 THR A CA 1
ATOM 1900 C C . THR A 1 242 ? 3.890 -2.349 3.403 1.00 79.50 242 THR A C 1
ATOM 1902 O O . THR A 1 242 ? 3.771 -1.599 2.438 1.00 79.50 242 THR A O 1
ATOM 1905 N N . LEU A 1 243 ? 3.780 -1.900 4.655 1.00 80.50 243 LEU A N 1
ATOM 1906 C CA . LEU A 1 243 ? 3.619 -0.488 5.007 1.00 80.50 243 LEU A CA 1
ATOM 1907 C C . LEU A 1 243 ? 4.918 0.092 5.544 1.00 80.50 243 LEU A C 1
ATOM 1909 O O . LEU A 1 243 ? 5.632 -0.523 6.335 1.00 80.50 243 LEU A O 1
ATOM 1913 N N . LYS A 1 244 ? 5.163 1.354 5.202 1.00 79.38 244 LYS A N 1
ATOM 1914 C CA . LYS A 1 244 ? 6.245 2.137 5.790 1.00 79.38 244 LYS A CA 1
ATOM 1915 C C . LYS A 1 244 ? 5.733 2.930 6.989 1.00 79.38 244 LYS A C 1
ATOM 1917 O O . LYS A 1 244 ? 5.173 4.013 6.815 1.00 79.38 244 LYS A O 1
ATOM 1922 N N . LEU A 1 245 ? 5.987 2.419 8.196 1.00 81.25 245 LEU A N 1
ATOM 1923 C CA . LEU A 1 245 ? 5.534 3.018 9.462 1.00 81.25 245 LEU A CA 1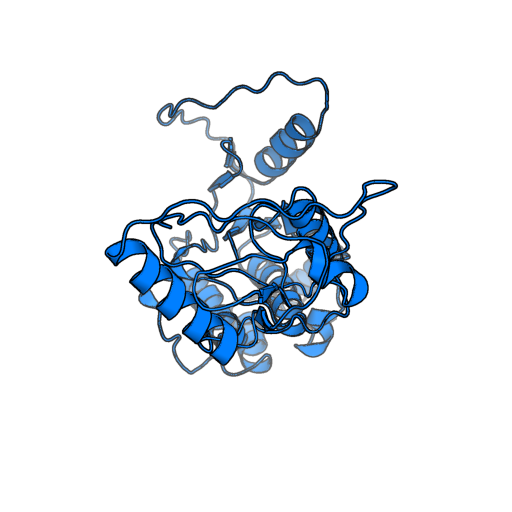
ATOM 1924 C C . LEU A 1 245 ? 5.811 4.518 9.563 1.00 81.25 245 LEU A C 1
ATOM 1926 O O . LEU A 1 245 ? 4.883 5.283 9.781 1.00 81.25 245 LEU A O 1
ATOM 1930 N N . LYS A 1 246 ? 7.042 4.947 9.266 1.00 81.50 246 LYS A N 1
ATOM 1931 C CA . LYS A 1 246 ? 7.458 6.359 9.291 1.00 81.50 246 LYS A CA 1
ATOM 1932 C C . LYS A 1 246 ? 6.565 7.324 8.503 1.00 81.50 246 LYS A C 1
ATOM 1934 O O . LYS A 1 246 ? 6.576 8.524 8.761 1.00 81.50 246 LYS A O 1
ATOM 1939 N N . LYS A 1 247 ? 5.880 6.848 7.459 1.00 80.00 247 LYS A N 1
ATOM 1940 C CA . LYS A 1 247 ? 4.990 7.696 6.653 1.00 80.00 247 LYS A CA 1
ATOM 1941 C C . LYS A 1 247 ? 3.532 7.610 7.124 1.00 80.00 247 LYS A C 1
ATOM 1943 O O . LYS A 1 247 ? 2.749 8.489 6.776 1.00 80.00 247 LYS A O 1
ATOM 1948 N N . CYS A 1 248 ? 3.175 6.590 7.898 1.00 84.88 248 CYS A N 1
ATOM 1949 C CA . CYS A 1 248 ? 1.819 6.353 8.377 1.00 84.88 248 CYS A CA 1
ATOM 1950 C C . CYS A 1 248 ? 1.477 7.261 9.560 1.00 84.88 248 CYS A C 1
ATOM 1952 O O . CYS A 1 248 ? 2.318 7.539 10.410 1.00 84.88 248 CYS A O 1
ATOM 1954 N N . ASN A 1 249 ? 0.225 7.707 9.609 1.00 86.00 249 ASN A N 1
ATOM 1955 C CA . ASN A 1 249 ? -0.336 8.451 10.731 1.00 86.00 249 ASN A CA 1
ATOM 1956 C C . ASN A 1 249 ? -1.616 7.740 11.159 1.00 86.00 249 ASN A C 1
ATOM 1958 O O . ASN A 1 249 ? -2.481 7.488 10.323 1.00 86.00 249 ASN A O 1
ATOM 1962 N N . PHE A 1 250 ? -1.746 7.411 12.433 1.00 87.75 250 PHE A N 1
ATOM 1963 C CA . PHE A 1 250 ? -2.878 6.665 12.974 1.00 87.75 250 PHE A CA 1
ATOM 1964 C C . PHE A 1 250 ? -3.689 7.535 13.928 1.00 87.75 250 PHE A C 1
ATOM 1966 O O . PHE A 1 250 ? -3.144 8.437 14.554 1.00 87.75 250 PHE A O 1
ATOM 1973 N N . ALA A 1 251 ? -4.983 7.248 14.046 1.00 83.75 251 ALA A N 1
ATOM 1974 C CA . ALA A 1 251 ? -5.904 7.920 14.959 1.00 83.75 251 ALA A CA 1
ATOM 1975 C C . ALA A 1 251 ? -5.799 9.460 14.978 1.00 83.75 251 ALA A C 1
ATOM 1977 O O . ALA A 1 251 ? -5.692 10.079 16.030 1.00 83.75 251 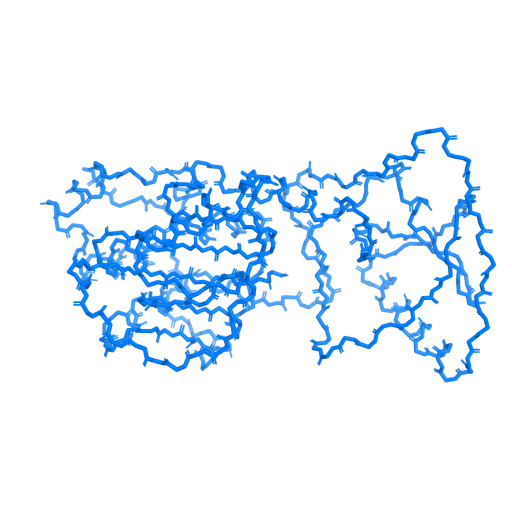ALA A O 1
ATOM 1978 N N . MET A 1 252 ? -5.792 10.077 13.796 1.00 81.19 252 MET A N 1
ATOM 1979 C CA . MET A 1 252 ? -5.797 11.528 13.622 1.00 81.19 252 MET A CA 1
ATOM 1980 C C . MET A 1 252 ? -7.231 12.043 13.456 1.00 81.19 252 MET A C 1
ATOM 1982 O O . MET A 1 252 ? -8.042 11.416 12.770 1.00 81.19 252 MET A O 1
ATOM 1986 N N . THR A 1 253 ? -7.526 13.215 14.017 1.00 74.38 253 THR A N 1
ATOM 1987 C CA . THR A 1 253 ? -8.801 13.939 13.822 1.00 74.38 253 THR A CA 1
ATOM 1988 C C . THR A 1 253 ? -8.773 14.865 12.599 1.00 74.38 253 THR A C 1
ATOM 1990 O O . THR A 1 253 ? -9.817 15.212 12.041 1.00 74.38 253 THR A O 1
ATOM 1993 N N . SER A 1 254 ? -7.576 15.235 12.131 1.00 72.62 254 SER A N 1
ATOM 1994 C CA . SER A 1 254 ? -7.363 16.005 10.906 1.00 72.62 254 SER A CA 1
ATOM 1995 C C . SER A 1 254 ? -6.137 15.523 10.128 1.00 72.62 254 SER A C 1
ATOM 1997 O O . SER A 1 254 ? -5.167 15.018 10.694 1.00 72.62 254 SER A O 1
ATOM 1999 N N . MET A 1 255 ? -6.172 15.649 8.801 1.00 73.19 255 MET A N 1
ATOM 2000 C CA . MET A 1 255 ? -5.049 15.266 7.937 1.00 73.19 255 MET A CA 1
ATOM 2001 C C . MET A 1 255 ? -5.042 16.038 6.622 1.00 73.19 255 MET A C 1
ATOM 2003 O O . MET A 1 255 ? -6.086 16.427 6.114 1.00 73.19 255 MET A O 1
ATOM 2007 N N . VAL A 1 256 ? -3.868 16.207 6.012 1.00 69.94 256 VAL A N 1
ATOM 2008 C CA . VAL A 1 256 ? -3.759 16.769 4.659 1.00 69.94 256 VAL A CA 1
ATOM 2009 C C . VAL A 1 256 ? -3.695 15.639 3.636 1.00 69.94 256 VAL A C 1
ATOM 2011 O O . VAL A 1 256 ? -2.771 14.828 3.658 1.00 69.94 256 VAL A O 1
ATOM 2014 N N . TYR A 1 257 ? -4.638 15.621 2.698 1.00 68.31 257 TYR A N 1
ATOM 2015 C CA . TYR A 1 257 ? -4.745 14.615 1.645 1.00 68.31 257 TYR A CA 1
ATOM 2016 C C . TYR A 1 257 ? -4.935 15.266 0.278 1.00 68.31 257 TYR A C 1
ATOM 2018 O O . TYR A 1 257 ? -5.796 16.127 0.105 1.00 68.31 257 TYR A O 1
ATOM 2026 N N . LEU A 1 258 ? -4.114 14.879 -0.705 1.00 66.38 258 LEU A N 1
ATOM 2027 C CA . LEU A 1 258 ? -4.124 15.450 -2.064 1.00 66.38 258 LEU A CA 1
ATOM 2028 C C . LEU A 1 258 ? -4.094 16.996 -2.101 1.00 66.38 258 LEU A C 1
ATOM 2030 O O . LEU A 1 258 ? -4.611 17.613 -3.026 1.00 66.38 258 LEU A O 1
ATOM 2034 N N . GLY A 1 259 ? -3.467 17.627 -1.102 1.00 63.78 259 GLY A N 1
ATOM 2035 C CA . GLY A 1 259 ? -3.381 19.088 -0.988 1.00 63.78 259 GLY A CA 1
ATOM 2036 C C . GLY A 1 259 ? -4.585 19.763 -0.320 1.00 63.78 259 GLY A C 1
ATOM 2037 O O . GLY A 1 259 ? -4.623 20.991 -0.271 1.00 63.78 259 GLY A O 1
ATOM 2038 N N . HIS A 1 260 ? -5.529 18.989 0.217 1.00 62.81 260 HIS A N 1
ATOM 2039 C CA . HIS A 1 260 ? -6.678 19.471 0.979 1.00 62.81 260 HIS A CA 1
ATOM 2040 C C . HIS A 1 260 ? -6.558 19.068 2.442 1.00 62.81 260 HIS A C 1
ATOM 2042 O O . HIS A 1 260 ? -6.223 17.928 2.747 1.00 62.81 260 HIS A O 1
ATOM 2048 N N . GLU A 1 261 ? -6.836 20.001 3.344 1.00 67.38 261 GLU A N 1
ATOM 2049 C CA . GLU A 1 261 ? -6.997 19.699 4.760 1.00 67.38 261 GLU A CA 1
ATOM 2050 C C . GLU A 1 261 ? -8.366 19.050 4.967 1.00 67.38 261 GLU A C 1
ATOM 2052 O O . GLU A 1 261 ? -9.398 19.597 4.576 1.00 67.38 261 GLU A O 1
ATOM 2057 N N . LEU A 1 262 ? -8.357 17.839 5.508 1.00 68.44 262 LEU A N 1
ATOM 2058 C CA . LEU A 1 262 ? -9.536 17.063 5.832 1.00 68.44 262 LEU A CA 1
ATOM 2059 C C . LEU A 1 262 ? -9.727 17.128 7.348 1.00 68.44 262 LEU A C 1
ATOM 2061 O O . LEU A 1 262 ? -8.914 16.588 8.097 1.00 68.44 262 LEU A O 1
ATOM 2065 N N . THR A 1 263 ? -10.786 17.802 7.785 1.00 65.94 263 THR A N 1
ATOM 2066 C CA . THR A 1 263 ? -11.227 17.886 9.184 1.00 65.94 263 THR A CA 1
ATOM 2067 C C . THR A 1 263 ? -12.597 17.224 9.315 1.00 65.94 263 THR A C 1
ATOM 2069 O O . THR A 1 263 ? -13.601 17.746 8.826 1.00 65.94 263 THR A O 1
ATOM 2072 N N . GLY A 1 264 ? -12.639 16.040 9.925 1.00 60.50 264 GLY A N 1
ATOM 2073 C CA . GLY A 1 264 ? -13.861 15.235 10.021 1.00 60.50 264 GLY A CA 1
ATOM 2074 C C . GLY A 1 264 ? -14.352 14.630 8.691 1.00 60.50 264 GLY A C 1
ATOM 2075 O O . GLY A 1 264 ? -13.952 15.008 7.586 1.00 60.50 264 GLY A O 1
ATOM 2076 N N . PHE A 1 265 ? -15.262 13.667 8.785 1.00 55.44 265 PHE A N 1
ATOM 2077 C CA . PHE A 1 265 ? -15.808 12.828 7.716 1.00 55.44 265 PHE A CA 1
ATOM 2078 C C . PHE A 1 265 ? -16.473 13.630 6.598 1.00 55.44 265 PHE A C 1
ATOM 2080 O O . PHE A 1 265 ? -16.299 13.325 5.413 1.00 55.44 265 PHE A O 1
ATOM 2087 N N . GLY A 1 266 ? -17.234 14.671 6.953 1.00 53.47 266 GLY A N 1
ATOM 2088 C CA . GLY A 1 266 ? -17.893 15.549 5.980 1.00 53.47 266 GLY A CA 1
ATOM 2089 C C . GLY A 1 266 ? -16.884 16.230 5.051 1.00 53.47 266 GLY A C 1
ATOM 2090 O O . GLY A 1 266 ? -17.074 16.260 3.831 1.00 53.47 266 GLY A O 1
ATOM 2091 N N . SER A 1 267 ? -15.761 16.674 5.617 1.00 56.72 267 SER A N 1
ATOM 2092 C CA . SER A 1 267 ? -14.649 17.279 4.884 1.00 56.72 267 SER A CA 1
ATOM 2093 C C . SER A 1 267 ? -13.738 16.256 4.213 1.00 56.72 267 SER A C 1
ATOM 2095 O O . SER A 1 267 ? -12.970 16.653 3.353 1.00 56.72 267 SER A O 1
ATOM 2097 N N . ILE A 1 268 ? -13.814 14.962 4.541 1.00 57.09 268 ILE A N 1
ATOM 2098 C CA . ILE A 1 268 ? -13.114 13.886 3.814 1.00 57.09 268 ILE A CA 1
ATOM 2099 C C . ILE A 1 268 ? -13.845 13.565 2.500 1.00 57.09 268 ILE A C 1
ATOM 2101 O O . ILE A 1 268 ? -13.225 13.425 1.442 1.00 57.09 268 ILE A O 1
ATOM 2105 N N . MET A 1 269 ? -15.180 13.510 2.539 1.00 53.75 269 MET A N 1
ATOM 2106 C CA . MET A 1 269 ? -16.011 13.130 1.387 1.00 53.75 269 MET A CA 1
ATOM 2107 C C . MET A 1 269 ? -16.257 14.278 0.388 1.00 53.75 269 MET A C 1
ATOM 2109 O O . MET A 1 269 ? -16.349 14.048 -0.826 1.00 53.75 269 MET A O 1
ATOM 2113 N N . ALA A 1 270 ? -16.356 15.522 0.871 1.00 54.38 270 ALA A N 1
ATOM 2114 C CA . ALA A 1 270 ? -16.636 16.709 0.055 1.00 54.38 270 ALA A CA 1
ATOM 2115 C C . ALA A 1 270 ? -15.539 17.081 -0.972 1.00 54.38 270 ALA A C 1
ATOM 2117 O O . ALA A 1 270 ? -15.876 17.308 -2.138 1.00 54.38 270 ALA A O 1
ATOM 2118 N N . PRO A 1 271 ? -14.236 17.138 -0.627 1.00 52.56 271 PRO A N 1
ATOM 2119 C CA . PRO A 1 271 ? -13.191 17.408 -1.601 1.00 52.56 271 PRO A CA 1
ATOM 2120 C C . PRO A 1 271 ? -13.077 16.256 -2.590 1.00 52.56 271 PRO A C 1
ATOM 2122 O O . PRO A 1 271 ? -12.955 16.527 -3.772 1.00 52.56 271 PRO A O 1
ATOM 2125 N N . MET A 1 272 ? -13.243 14.994 -2.188 1.00 49.34 272 MET A N 1
ATOM 2126 C CA . MET A 1 272 ? -13.149 13.863 -3.122 1.00 49.34 272 MET A CA 1
ATOM 2127 C C . MET A 1 272 ? -14.238 13.902 -4.210 1.00 49.34 272 MET A C 1
ATOM 2129 O O . MET A 1 272 ? -13.952 13.750 -5.398 1.00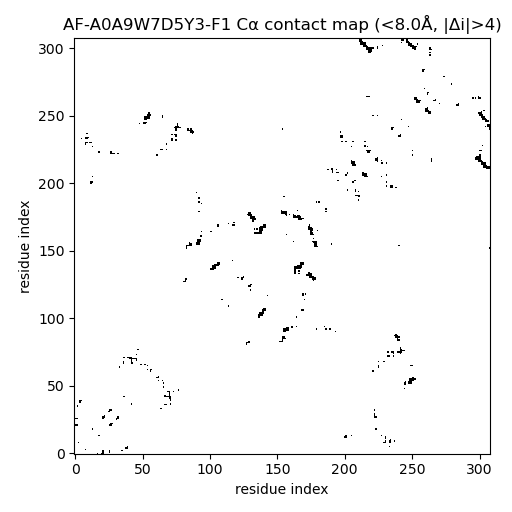 49.34 272 MET A O 1
ATOM 2133 N N . THR A 1 273 ? -15.490 14.191 -3.835 1.00 51.56 273 THR A N 1
ATOM 2134 C CA . THR A 1 273 ? -16.595 14.352 -4.803 1.00 51.56 273 THR A CA 1
ATOM 2135 C C . THR A 1 273 ? -16.468 15.607 -5.666 1.00 51.56 273 THR A C 1
ATOM 2137 O O . THR A 1 273 ? -17.057 15.659 -6.748 1.00 51.56 273 THR A O 1
ATOM 2140 N N . LYS A 1 274 ? -15.702 16.610 -5.222 1.00 48.16 274 LYS A N 1
ATOM 2141 C CA . LYS A 1 274 ? -15.406 17.840 -5.971 1.00 48.16 274 LYS A CA 1
ATOM 2142 C C . LYS A 1 274 ? -14.167 17.699 -6.871 1.00 48.16 274 LYS A C 1
ATOM 2144 O O . LYS A 1 274 ? -14.177 18.232 -7.973 1.00 48.16 274 LYS A O 1
ATOM 2149 N N . LEU A 1 275 ? -13.159 16.937 -6.446 1.00 46.50 275 LEU A N 1
ATOM 2150 C CA . LEU A 1 275 ? -11.894 16.666 -7.146 1.00 46.50 275 LEU A CA 1
ATOM 2151 C C . LEU A 1 275 ? -12.045 15.660 -8.289 1.00 46.50 275 LEU A C 1
ATOM 2153 O O . LEU A 1 275 ? -11.303 15.715 -9.264 1.00 46.50 275 LEU A O 1
ATOM 2157 N N . LEU A 1 276 ? -13.023 14.757 -8.193 1.00 46.69 276 LEU A N 1
ATOM 2158 C CA . LEU A 1 276 ? -13.347 13.794 -9.250 1.00 46.69 276 LEU A CA 1
ATOM 2159 C C . LEU A 1 276 ? -14.305 14.361 -10.316 1.00 46.69 276 LEU A C 1
ATOM 2161 O O . LEU A 1 276 ? -14.618 13.672 -11.289 1.00 46.69 276 LEU A O 1
ATOM 2165 N N . ARG A 1 277 ? -14.787 15.605 -10.165 1.00 43.00 277 ARG A N 1
ATOM 2166 C CA . ARG A 1 277 ? -15.596 16.277 -11.193 1.00 43.00 277 ARG A CA 1
ATOM 2167 C C . ARG A 1 277 ? -14.678 16.859 -12.260 1.00 43.00 277 ARG A C 1
ATOM 2169 O O . ARG A 1 277 ? -13.813 17.678 -11.975 1.00 43.00 277 ARG A O 1
ATOM 2176 N N . LYS A 1 278 ? -14.923 16.456 -13.505 1.00 35.84 278 LYS A N 1
ATOM 2177 C CA . LYS A 1 278 ? -14.119 16.803 -14.687 1.00 35.84 278 LYS A CA 1
ATOM 2178 C C . LYS A 1 278 ? -14.049 18.314 -14.979 1.00 35.84 278 LYS A C 1
ATOM 2180 O O . LYS A 1 278 ? -13.143 18.742 -15.683 1.00 35.84 278 LYS A O 1
ATOM 2185 N N . ASP A 1 279 ? -14.964 19.094 -14.401 1.00 43.09 279 ASP A N 1
ATOM 2186 C CA . ASP A 1 279 ? -15.223 20.493 -14.762 1.00 43.09 279 ASP A CA 1
ATOM 2187 C C . ASP A 1 279 ? -14.836 21.495 -13.655 1.00 43.09 279 ASP A C 1
ATOM 2189 O O . ASP A 1 279 ? -15.233 22.658 -13.701 1.00 43.09 279 ASP A O 1
ATOM 2193 N N . VAL A 1 280 ? -14.106 21.058 -12.622 1.00 40.72 280 VAL A N 1
ATOM 2194 C CA . VAL A 1 280 ? -13.709 21.930 -11.504 1.00 40.72 280 VAL A CA 1
ATOM 2195 C C . VAL A 1 280 ? -12.289 22.451 -11.723 1.00 40.72 280 VAL A C 1
ATOM 2197 O O . VAL A 1 280 ? -11.343 21.676 -11.850 1.00 40.72 280 VAL A O 1
ATOM 2200 N N . GLU A 1 281 ? -12.131 23.778 -11.749 1.00 32.56 281 GLU A N 1
ATOM 2201 C CA . GLU A 1 281 ? -10.814 24.420 -11.758 1.00 32.56 281 GLU A CA 1
ATOM 2202 C C . GLU A 1 281 ? -10.032 24.083 -10.482 1.00 32.56 281 GLU A C 1
ATOM 2204 O O . GLU A 1 281 ? -10.506 24.268 -9.358 1.00 32.56 281 GLU A O 1
ATOM 2209 N N . TRP A 1 282 ? -8.804 23.599 -10.671 1.00 38.84 282 TRP A N 1
ATOM 2210 C CA . TRP A 1 282 ? -7.900 23.220 -9.593 1.00 38.84 282 TRP A CA 1
ATOM 2211 C C . TRP A 1 282 ? -7.398 24.456 -8.853 1.00 38.84 282 TRP A C 1
ATOM 2213 O O . TRP A 1 282 ? -6.616 25.242 -9.387 1.00 38.84 282 TRP A O 1
ATOM 2223 N N . GLN A 1 283 ? -7.797 24.600 -7.593 1.00 37.97 283 GLN A N 1
ATOM 2224 C CA . GLN A 1 283 ? -7.221 25.594 -6.695 1.00 37.97 283 GLN A CA 1
ATOM 2225 C C . GLN A 1 283 ? -6.245 24.901 -5.751 1.00 37.97 283 GLN A C 1
ATOM 2227 O O . GLN A 1 283 ? -6.647 24.194 -4.831 1.00 37.97 283 GLN A O 1
ATOM 2232 N N . TRP A 1 284 ? -4.949 25.110 -5.980 1.00 32.03 284 TRP A N 1
ATOM 2233 C CA . TRP A 1 284 ? -3.918 24.707 -5.030 1.00 32.03 284 TRP A CA 1
ATOM 2234 C C . TRP A 1 284 ? -4.087 25.528 -3.751 1.00 32.03 284 TRP A C 1
ATOM 2236 O O . TRP A 1 284 ? -3.935 26.754 -3.770 1.00 32.03 284 TRP A O 1
ATOM 2246 N N . GLY A 1 285 ? -4.405 24.864 -2.639 1.00 39.06 285 GLY A N 1
ATOM 2247 C CA . GLY A 1 285 ? -4.416 25.505 -1.331 1.00 39.06 285 GLY A CA 1
ATOM 2248 C C . GLY A 1 285 ? -3.032 26.080 -1.035 1.00 39.06 285 GLY A C 1
ATOM 2249 O O . GLY A 1 285 ? -2.061 25.344 -0.875 1.00 39.06 285 GLY A O 1
ATOM 2250 N N . SER A 1 286 ? -2.910 27.407 -0.980 1.00 32.06 286 SER A N 1
ATOM 2251 C CA . SER A 1 286 ? -1.74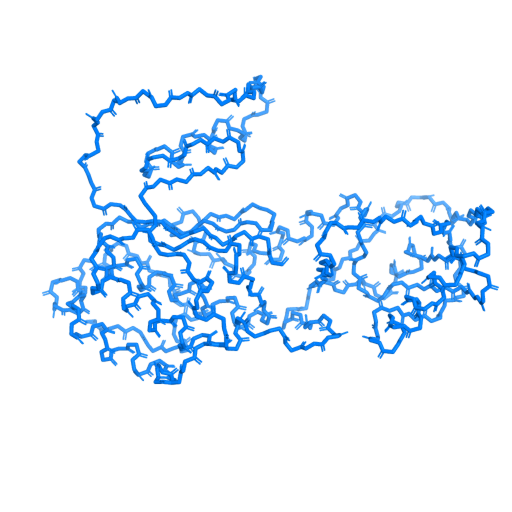4 28.018 -0.338 1.00 32.06 286 SER A CA 1
ATOM 2252 C C . SER A 1 286 ? -1.787 27.661 1.144 1.00 32.06 286 SER A C 1
ATOM 2254 O O . SER A 1 286 ? -2.870 27.711 1.720 1.00 32.06 286 SER A O 1
ATOM 2256 N N . ARG A 1 287 ? -0.632 27.345 1.753 1.00 32.38 287 ARG A N 1
ATOM 2257 C CA . ARG A 1 287 ? -0.478 27.243 3.215 1.00 32.38 287 ARG A CA 1
ATOM 2258 C C . ARG A 1 287 ? -1.053 28.513 3.848 1.00 32.38 287 ARG A C 1
ATOM 2260 O O . ARG A 1 287 ? -0.373 29.537 3.887 1.00 32.38 287 ARG A O 1
ATOM 2267 N N . ARG A 1 288 ? -2.308 28.478 4.282 1.00 31.61 288 ARG A N 1
ATOM 2268 C CA . ARG A 1 288 ? -2.913 29.530 5.093 1.00 31.61 288 ARG A CA 1
ATOM 2269 C C . ARG A 1 288 ? -3.005 28.979 6.499 1.00 31.61 288 ARG A C 1
ATOM 2271 O O . ARG A 1 288 ? -3.417 27.842 6.690 1.00 31.61 288 ARG A O 1
ATOM 2278 N N . GLY A 1 289 ? -2.505 29.772 7.438 1.00 29.83 289 GLY A N 1
ATOM 2279 C CA . GLY A 1 289 ? -2.572 29.463 8.852 1.00 29.83 289 GLY A CA 1
ATOM 2280 C C . GLY A 1 289 ? -4.017 29.333 9.314 1.00 29.83 289 GLY A C 1
ATOM 2281 O O . GLY A 1 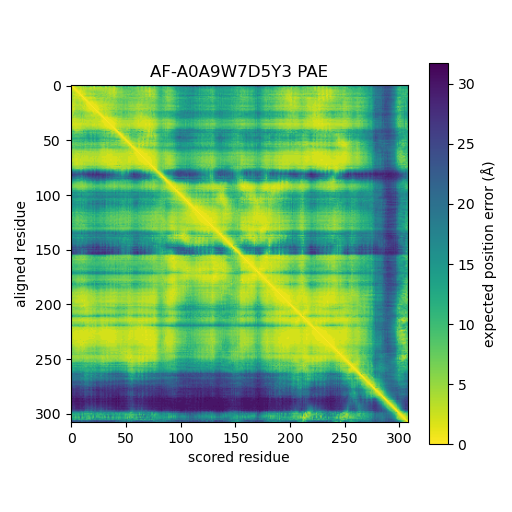289 ? -4.906 29.981 8.764 1.00 29.83 289 GLY A O 1
ATOM 2282 N N . VAL A 1 290 ? -4.164 28.468 10.313 1.00 29.67 290 VAL A N 1
ATOM 2283 C CA . VAL A 1 290 ? -5.263 28.312 11.266 1.00 29.67 290 VAL A CA 1
ATOM 2284 C C . VAL A 1 290 ? -6.347 29.386 11.128 1.00 29.67 290 VAL A C 1
ATOM 2286 O O . VAL A 1 290 ? -6.155 30.532 11.533 1.00 29.67 290 VAL A O 1
ATOM 2289 N N . SER A 1 291 ? -7.500 28.993 10.589 1.00 25.27 291 SER A N 1
ATOM 2290 C CA . SER A 1 291 ? -8.773 29.626 10.923 1.00 25.27 291 SER A CA 1
ATOM 2291 C C . SER A 1 291 ? -9.571 28.628 11.751 1.00 25.27 291 SER A C 1
ATOM 2293 O O . SER A 1 291 ? -10.004 27.599 11.233 1.00 25.27 291 SER A O 1
ATOM 2295 N N . GLU A 1 292 ? -9.706 28.924 13.041 1.00 32.38 292 GLU A N 1
ATOM 2296 C CA . GLU A 1 292 ? -10.646 28.274 13.948 1.00 32.38 292 GLU A CA 1
ATOM 2297 C C . GLU A 1 292 ? -12.071 28.549 13.455 1.00 32.38 292 GLU A C 1
ATOM 2299 O O . GLU A 1 292 ? -12.607 29.628 13.679 1.00 32.38 292 GLU A O 1
ATOM 2304 N N . ASP A 1 293 ? -12.680 27.574 12.787 1.00 26.14 293 ASP A N 1
ATOM 2305 C CA . ASP A 1 293 ? -14.135 27.436 12.770 1.00 26.14 293 ASP A CA 1
ATOM 2306 C C . ASP A 1 293 ? -14.465 26.080 13.399 1.00 26.14 293 ASP A C 1
ATOM 2308 O O . ASP A 1 293 ? -14.497 25.026 12.762 1.00 26.14 293 ASP A O 1
ATOM 2312 N N . GLN A 1 294 ? -14.633 26.123 14.721 1.00 36.25 294 GLN A N 1
ATOM 2313 C CA . GLN A 1 294 ? -15.097 25.023 15.553 1.00 36.25 294 GLN A CA 1
ATOM 2314 C C . GLN A 1 294 ? -16.582 24.776 15.303 1.00 36.25 294 GLN A C 1
ATOM 2316 O O . GLN A 1 294 ? -17.443 25.437 15.873 1.00 36.25 294 GLN A O 1
ATOM 2321 N N . THR A 1 295 ? -16.876 23.767 14.490 1.00 27.69 295 THR A N 1
ATOM 2322 C CA . THR A 1 295 ? -18.094 22.954 14.624 1.00 27.69 295 THR A CA 1
ATOM 2323 C C . THR A 1 295 ? -17.767 21.503 14.270 1.00 27.69 295 THR A C 1
ATOM 2325 O O . THR A 1 295 ? -18.172 20.988 13.236 1.00 27.69 295 THR A O 1
ATOM 2328 N N . ALA A 1 296 ? -16.999 20.839 15.135 1.00 30.05 296 ALA A N 1
ATOM 2329 C CA . ALA A 1 296 ? -16.863 19.385 15.130 1.00 30.05 296 ALA A CA 1
ATOM 2330 C C . ALA A 1 296 ? -17.489 18.858 16.424 1.00 30.05 296 ALA A C 1
ATOM 2332 O O . ALA A 1 296 ? -16.849 18.794 17.469 1.00 30.05 296 ALA A O 1
ATOM 2333 N N . VAL A 1 297 ? -18.785 18.571 16.362 1.00 32.66 297 VAL A N 1
ATOM 2334 C CA . VAL A 1 297 ? -19.416 17.611 17.265 1.00 32.66 297 VAL A CA 1
ATOM 2335 C C . VAL A 1 297 ? -19.535 16.362 16.415 1.00 32.66 297 VAL A C 1
ATOM 2337 O O . VAL A 1 297 ? -20.422 16.348 15.577 1.00 32.66 297 VAL A O 1
ATOM 2340 N N . ASP A 1 298 ? -18.583 15.434 16.532 1.00 36.41 298 ASP A N 1
ATOM 2341 C CA . ASP A 1 298 ? -18.711 14.002 16.218 1.00 36.41 298 ASP A CA 1
ATOM 2342 C C . ASP A 1 298 ? -17.361 13.303 16.527 1.00 36.41 298 ASP A C 1
ATOM 2344 O O . ASP A 1 298 ? -16.303 13.768 16.100 1.00 36.41 298 ASP A O 1
ATOM 2348 N N . ASP A 1 299 ? -17.389 12.199 17.288 1.00 48.88 299 ASP A N 1
ATOM 2349 C CA . ASP A 1 299 ? -16.229 11.360 17.654 1.00 48.88 299 ASP A CA 1
ATOM 2350 C C . ASP A 1 299 ? -15.677 10.601 16.425 1.00 48.88 299 ASP A C 1
ATOM 2352 O O . ASP A 1 299 ? -15.964 9.412 16.205 1.00 48.88 299 ASP A O 1
ATOM 2356 N N . GLU A 1 300 ? -14.929 11.301 15.570 1.00 57.81 300 GLU A N 1
ATOM 2357 C CA . GLU A 1 300 ? -14.420 10.803 14.286 1.00 57.81 300 GLU A CA 1
ATOM 2358 C C . GLU A 1 300 ? -12.897 10.610 14.299 1.00 57.81 300 GLU A C 1
ATOM 2360 O O . GLU A 1 300 ? -12.138 11.485 14.713 1.00 57.81 300 GLU A O 1
ATOM 2365 N N . VAL A 1 301 ? -12.444 9.453 13.803 1.00 55.34 301 VAL A N 1
ATOM 2366 C CA . VAL A 1 301 ? -11.036 9.027 13.854 1.00 55.34 301 VAL A CA 1
ATOM 2367 C C . VAL A 1 301 ? -10.591 8.517 12.483 1.00 55.34 301 VAL A C 1
ATOM 2369 O O . VAL A 1 301 ? -11.318 7.770 11.818 1.00 55.34 301 VAL A O 1
ATOM 2372 N N . CYS A 1 302 ? -9.392 8.915 12.049 1.00 59.66 302 CYS A N 1
ATOM 2373 C CA . CYS A 1 302 ? -8.821 8.524 10.761 1.00 59.66 302 CYS A CA 1
ATOM 2374 C C . CYS A 1 302 ? -7.412 7.931 10.890 1.00 59.66 302 CYS A C 1
ATOM 2376 O O . CYS A 1 302 ? -6.618 8.344 11.731 1.00 59.66 302 CYS A O 1
ATOM 2378 N N . ALA A 1 303 ? -7.067 7.010 9.993 1.00 48.44 303 ALA A N 1
ATOM 2379 C CA . ALA A 1 303 ? -5.701 6.553 9.776 1.00 48.44 303 ALA A CA 1
ATOM 2380 C C . ALA A 1 303 ? -5.302 6.808 8.322 1.00 48.44 303 ALA A C 1
ATOM 2382 O O . ALA A 1 303 ? -6.017 6.459 7.381 1.00 48.44 303 ALA A O 1
ATOM 2383 N N . TYR A 1 304 ? -4.138 7.415 8.148 1.00 63.47 304 TYR A N 1
ATOM 2384 C CA . TYR A 1 304 ? -3.532 7.699 6.866 1.00 63.47 304 TYR A CA 1
ATOM 2385 C C . TYR A 1 304 ? -2.333 6.789 6.641 1.00 63.47 304 TYR A C 1
ATOM 2387 O O . TYR A 1 304 ? -1.326 6.872 7.347 1.00 63.47 304 TYR A O 1
ATOM 2395 N N . LEU A 1 305 ? -2.439 5.942 5.624 1.00 55.38 305 LEU A N 1
ATOM 2396 C CA . LEU A 1 305 ? -1.411 4.996 5.215 1.00 55.38 305 LEU A CA 1
ATOM 2397 C C . LEU A 1 305 ? -0.922 5.400 3.823 1.00 55.38 305 LEU A C 1
ATOM 2399 O O . LEU A 1 305 ? -1.445 4.917 2.814 1.00 55.38 305 LEU A O 1
ATOM 2403 N N . PRO A 1 306 ? 0.031 6.339 3.736 1.00 49.12 306 PRO A N 1
ATOM 2404 C CA . PRO A 1 306 ? 0.564 6.744 2.459 1.00 49.12 306 PRO A CA 1
ATOM 2405 C C . PRO A 1 306 ? 1.576 5.737 1.943 1.00 49.12 306 PRO A C 1
ATOM 2407 O O . PRO A 1 306 ? 2.418 5.231 2.692 1.00 49.12 306 PRO A O 1
ATOM 2410 N N . ARG A 1 307 ? 1.627 5.650 0.615 1.00 54.28 307 ARG A N 1
ATOM 2411 C CA . ARG A 1 307 ? 2.844 5.313 -0.116 1.00 54.28 307 ARG A CA 1
ATOM 2412 C C . ARG A 1 307 ? 3.490 3.977 0.301 1.00 54.28 307 ARG A C 1
ATOM 2414 O O . ARG A 1 307 ? 4.593 3.997 0.854 1.00 54.28 307 ARG A O 1
ATOM 2421 N N . PHE A 1 308 ? 2.837 2.867 -0.065 1.00 45.47 308 PHE A N 1
ATOM 2422 C CA . PHE A 1 308 ? 3.395 1.497 -0.096 1.00 45.47 308 PHE A CA 1
ATOM 2423 C C . PHE A 1 308 ? 4.718 1.422 -0.861 1.00 45.47 308 PHE A C 1
ATOM 2425 O O . PHE A 1 308 ? 4.833 2.119 -1.895 1.00 45.47 308 PHE A O 1
#

pLDDT: mean 75.36, std 16.5, range [25.27, 92.31]

Foldseek 3Di:
DAFDELVCLQPDFDDPVVVVVCVVVCCLPLVNLLVRLVRNAPLPDAAPPLVLFAEADPDPSLNSSLRSNVSSLNLQADCPDQEAFAFPDPAADEDCPDPDDADADDADDDDPVVLVVVVVVVVSCVVRVQKDADDDSHEDYDDDDDDPPPDDDWHHFHDPVRFSNQWYDGPVHIMTGRTDDPPDPCVQVSQQVVVCVLCPNNDPPQWDDHRQKIKGKDFDASSRSSSSVSSSSSSCVNRRHHAHSNVKHWFHQWDQDPQDIQHDPVSVVVVVVQVPDPPDDDDRDDPDDDDDPDDDDTRMTMIMGGDD

Secondary structure (DSSP, 8-state):
--PPPHHHHTT----HHHHHHHHHTTTTSHHHHHHHHHHHS--SSPPTTGGG-EE--S-HHHHHHHHHHHHHTHHHH---TTSPPPPSS--EE----TTPPP-BPPPPP--HHHHHHHHHHHHHHHHTTSEEE---S-BEE------TT-------EEPGGGSGGG-EE-SS-EEEESB--TT-TTHHHHHHHHHHHHTTTTBTTTEEEETTEEEEEEESHHHHHHHHHHHHHHHHHHTT----GGG-EEEESEEEETTEEEEHHHHHHHHHHHHT-TT------------------S-EEEEEE---

Sequence (308 aa):
MKLPNKRELGVWIPLDKDMTVFAMNGDLDATRLNEWIDALGDSGASLPNEDEVHVGSEDENDIALIVKLLRVFRKLLENEGSYPPATALDIHHHIDTGNAAPNLLKRRRQAQSEDKIINENVKQMLGAGVIEEGQGAWGFPVVLVQKKDGEVRFCILVAPEDRDQTAFTTKKGFYRCIWMPFGLTNAPSTFQRMMNHVLRGLTWSTCLVYLDDIVVFTRGGIERHTVELACVLERLSMAGMTLKLKKCNFAMTSMVYLGHELTGFGSIMAPMTKLLRKDVEWQWGSRRGVSEDQTAVDDEVCAYLPRF

Nearest PDB structures (foldseek):
  4ol8-assembly1_A  TM=7.366E-01  e=5.961E-11  Saccharomyces cerevisiae
  4ol8-assembly2_E  TM=7.640E-01  e=6.267E-10  Saccharomyces cerevisiae
  7o24-assembly1_A  TM=7.752E-01  e=2.510E-09  White-tufted-ear marmoset simian foamy virus
  6b1q-assembly1_A  TM=7.966E-01  e=3.750E-07  Moloney murine leukemia virus
  8wut-assembly1_E  TM=7.374E-01  e=3.129E-07  Moloney murine leukemia virus

Radius of gyration: 22.48 Å; Cα contacts (8 Å, |Δi|>4): 446; chains: 1; bounding box: 58×45×62 Å

Organism: NCBI:txid1490495